Protein AF-0000000082581021 (afdb_homodimer)

Foldseek 3Di:
DPPPDFDKAKDFQDPLADDWADPDPPDQWTFAFAQDKDKAFAQGKDKTFRRMWIAGPPQKKKFKWFDPVCCVPFVKTQPPGRDIDDNPDGDTDITMIHGNGNGIDIGDGGDGGIIMGMDGHDDDDDDDDPDDDDDPCHPQDDPNPDPD/DPPPPFDKDKDFQDPLADDWDDPDPPDQWTFAFFQDKDKAFAFGKDKTFRRMWIAGPPQKKKFKWFDPVCCVPFVKTQPPGRDIDDNPDGDTDITMIHGNGNGIDMGDGGDRGIIMGMGGHDDDDDDDDPDDDDDPCHPQDDQNVDPD

Radius of gyration: 20.24 Å; Cα contacts (8 Å, |Δi|>4): 740; chains: 2; bounding box: 56×52×50 Å

InterPro domains:
  IPR008181 Deoxyuridine triphosphate nucleotidohydrolase [MF_00116] (6-147)
  IPR008181 Deoxyuridine triphosphate nucleotidohydrolase [PTHR11241] (6-147)
  IPR008181 Deoxyuridine triphosphate nucleotidohydrolase [TIGR00576] (8-146)
  IPR029054 dUTPase-like [PF00692] (17-146)
  IPR033704 dUTPase, trimeric [cd07557] (28-118)
  IPR036157 dUTPase-like superfamily [G3DSA:2.70.40.10] (1-147)
  IPR036157 dUTPase-like superfamily [SSF51283] (3-147)

Organism: NCBI:txid2716538

Secondary structure (DSSP, 8-state):
--------EEEESSTTPPPPB-SSTT-SSEEEE-SS-EEE-TT-EEEEEEEEEEEPPTTEEEEEE--HHHHHHH-EEETTSSEEE-TT--SEEEEEEEE-SSS-EEEPTT-EEEEEEEEE----EEEE-S-PPP-SSTT--TTTT---/------EEEEEESSTTPPPPB-SSTT-SSEEEE-SS-EEE-TT-EEEEEEEEEEEPPTTEEEEEE--HHHHHHH-EEETTSSEEE-TT--SEEEEEEEE-SSS-EEEPTT-EEEEEEEEE---------S-PPP-TTTT--SSTT---

Solvent-accessible surface area (backbone atoms only — not comparable to full-atom values): 16438 Å² total; per-residue (Å²): 127,81,76,77,76,86,60,76,48,73,46,68,80,33,90,81,34,64,74,68,39,62,89,49,90,83,53,77,41,23,38,34,32,26,58,46,71,47,76,32,46,51,62,30,71,45,79,43,49,22,35,34,28,46,42,53,43,86,61,22,26,36,34,37,35,56,38,52,37,45,31,73,76,50,34,30,40,41,59,26,29,49,29,78,40,36,27,66,48,68,58,70,49,62,44,47,34,31,22,73,26,90,54,67,43,74,44,43,63,66,25,60,70,29,26,38,31,78,39,79,50,54,76,64,44,81,41,83,43,93,72,74,82,88,48,93,54,31,61,66,49,91,74,59,86,58,91,117,130,80,77,76,74,45,51,33,38,34,29,68,81,32,90,82,32,63,76,67,42,63,89,49,81,51,49,55,40,22,40,33,33,26,57,45,71,47,75,31,46,51,76,31,68,45,78,43,50,21,34,34,27,47,41,53,46,87,63,28,33,38,34,40,27,26,36,61,67,45,26,74,76,50,36,31,27,41,68,61,39,58,31,78,41,57,41,50,43,52,27,69,50,64,45,47,35,31,23,54,28,91,54,68,42,75,42,43,63,65,32,77,70,31,27,39,30,48,38,80,54,85,87,80,83,91,74,92,73,95,70,79,84,88,57,96,63,63,87,65,56,80,38,67,74,57,68,115

Sequence (296 aa):
MKESTIQLKITKINETAKLPQYAHDGDAGMDLFSIEEVIIPPSETALIHTGIKIELPRNTEAQVRPRSGLALKHSITVLNTPGTIDEGYRGEIGIILINHGKLPFKVEKNMKIAQMVVKPVLKVNIIKVQQLSETERSEGGFGSTGVKMKESTIQLKITKINETAKLPQYAHDGDAGMDLFSIEEVIIPPSETALIHTGIKIELPRNTEAQVRPRSGLALKHSITVLNTPGTIDEGYRGEIGIILINHGKLPFKVEKNMKIAQMVVKPVLKVNIIKVQQLSETERSEGGFGSTGVK

Nearest PDB structures (foldseek):
  8hrv-assembly1_A  TM=9.836E-01  e=6.648E-17  Helicobacter pylori 26695
  8k6w-assembly1_B  TM=9.820E-01  e=5.306E-16  Helicobacter pylori 26695
  8xhm-assembly1_A  TM=9.683E-01  e=1.583E-15  Nocardia seriolae
  4gcy-assembly1_A  TM=9.493E-01  e=8.618E-15  Mycobacterium tuberculosis
  3h6d-assembly1_A  TM=9.586E-01  e=1.754E-14  Mycobacterium tuberculosis

pLDDT: mean 91.05, std 13.92, range [31.64, 98.75]

Structure (mmCIF, N/CA/C/O backbone):
data_AF-0000000082581021-model_v1
#
loop_
_entity.id
_entity.type
_entity.pdbx_description
1 polymer "Deoxyuridine 5'-triphosphate nucleotidohydrolase"
#
loop_
_atom_site.group_PDB
_atom_site.id
_atom_site.type_symbol
_atom_site.label_atom_id
_atom_site.label_alt_id
_atom_site.label_comp_id
_atom_site.label_asym_id
_atom_site.label_entity_id
_atom_site.label_seq_id
_atom_site.pdbx_PDB_ins_code
_atom_site.Cartn_x
_atom_site.Cartn_y
_atom_site.Cartn_z
_atom_site.occupancy
_atom_site.B_iso_or_equiv
_atom_site.auth_seq_id
_atom_site.auth_comp_id
_atom_site.auth_asym_id
_atom_site.auth_atom_id
_atom_site.pdbx_PDB_model_num
ATOM 1 N N . MET A 1 1 ? -34.088 0.589 3.734 1 37.3 1 MET A N 1
ATOM 2 C CA . MET A 1 1 ? -33.087 1.381 3.023 1 37.3 1 MET A CA 1
ATOM 3 C C . MET A 1 1 ? -32.363 0.534 1.982 1 37.3 1 MET A C 1
ATOM 5 O O . MET A 1 1 ? -31.869 -0.551 2.292 1 37.3 1 MET A O 1
ATOM 9 N N . LYS A 1 2 ? -32.734 0.429 0.762 1 39.59 2 LYS A N 1
ATOM 10 C CA . LYS A 1 2 ? -32.259 -0.422 -0.325 1 39.59 2 LYS A CA 1
ATOM 11 C C . LYS A 1 2 ? -30.734 -0.477 -0.354 1 39.59 2 LYS A C 1
ATOM 13 O O . LYS A 1 2 ? -30.073 0.559 -0.458 1 39.59 2 LYS A O 1
ATOM 18 N N . GLU A 1 3 ? -29.986 -1.251 0.333 1 48.15 3 GLU A N 1
ATOM 19 C CA . GLU A 1 3 ? -28.532 -1.314 0.448 1 48.15 3 GLU A CA 1
ATOM 20 C C . GLU A 1 3 ? -27.864 -1.178 -0.918 1 48.15 3 GLU A C 1
ATOM 22 O O . GLU A 1 3 ? -28.114 -1.981 -1.82 1 48.15 3 GLU A O 1
ATOM 27 N N . SER A 1 4 ? -27.935 -0.078 -1.591 1 55.05 4 SER A N 1
ATOM 28 C CA . SER A 1 4 ? -27.324 0.252 -2.875 1 55.05 4 SER A CA 1
ATOM 29 C C . SER A 1 4 ? -26.014 -0.503 -3.075 1 55.05 4 SER A C 1
ATOM 31 O O . SER A 1 4 ? -25.105 -0.408 -2.248 1 55.05 4 SER A O 1
ATOM 33 N N . THR A 1 5 ? -26.117 -1.748 -3.716 1 71.36 5 THR A N 1
ATOM 34 C CA . THR A 1 5 ? -25.026 -2.701 -3.888 1 71.36 5 THR A CA 1
ATOM 35 C C . THR A 1 5 ? -23.861 -2.061 -4.637 1 71.36 5 THR A C 1
ATOM 37 O O . THR A 1 5 ? -24.034 -1.551 -5.746 1 71.36 5 THR A O 1
ATOM 40 N N . ILE A 1 6 ? -22.763 -1.687 -4.009 1 85.98 6 ILE A N 1
ATOM 41 C CA . ILE A 1 6 ? -21.512 -1.226 -4.602 1 85.98 6 ILE A CA 1
ATOM 42 C C . ILE A 1 6 ? -21.015 -2.25 -5.62 1 85.98 6 ILE A C 1
ATOM 44 O O . ILE A 1 6 ? -20.904 -3.439 -5.311 1 85.98 6 ILE A O 1
ATOM 48 N N . GLN A 1 7 ? -20.918 -1.846 -6.906 1 93.28 7 GLN A N 1
ATOM 49 C CA . GLN A 1 7 ? -20.559 -2.764 -7.982 1 93.28 7 GLN A CA 1
ATOM 50 C C . GLN A 1 7 ? -19.09 -2.612 -8.367 1 93.28 7 GLN A C 1
ATOM 52 O O . GLN A 1 7 ? -18.589 -1.493 -8.499 1 93.28 7 GLN A O 1
ATOM 57 N N . LEU A 1 8 ? -18.479 -3.7 -8.48 1 95.96 8 LEU A N 1
ATOM 58 C CA . LEU A 1 8 ? -17.162 -3.787 -9.101 1 95.96 8 LEU A CA 1
ATOM 59 C C . LEU A 1 8 ? -17.264 -4.348 -10.515 1 95.96 8 LEU A C 1
ATOM 61 O O . LEU A 1 8 ? -17.663 -5.499 -10.704 1 95.96 8 LEU A O 1
ATOM 65 N N . LYS A 1 9 ? -16.98 -3.482 -11.515 1 97.89 9 LYS A N 1
ATOM 66 C CA . LYS A 1 9 ? -17.004 -3.955 -12.896 1 97.89 9 LYS A CA 1
ATOM 67 C C . LYS A 1 9 ? -15.663 -4.569 -13.29 1 97.89 9 LYS A C 1
ATOM 69 O O . LYS A 1 9 ? -14.606 -4.046 -12.932 1 97.89 9 LYS A O 1
ATOM 74 N N . ILE A 1 10 ? -15.742 -5.657 -14.025 1 98.11 10 ILE A N 1
ATOM 75 C CA . ILE A 1 10 ? -14.531 -6.377 -14.405 1 98.11 10 ILE A CA 1
ATOM 76 C C . ILE A 1 10 ? -14.615 -6.789 -15.873 1 98.11 10 ILE A C 1
ATOM 78 O O . ILE A 1 10 ? -15.668 -7.228 -16.342 1 98.11 10 ILE A O 1
ATOM 82 N N . THR A 1 11 ? -13.498 -6.617 -16.591 1 97.92 11 THR A N 1
ATOM 83 C CA . THR A 1 11 ? -13.35 -7.15 -17.941 1 97.92 11 THR A CA 1
ATOM 84 C C . THR A 1 11 ? -12.154 -8.093 -18.022 1 97.92 11 THR A C 1
ATOM 86 O O . THR A 1 11 ? -11.1 -7.819 -17.444 1 97.92 11 THR A O 1
ATOM 89 N N . LYS A 1 12 ? -12.367 -9.167 -18.725 1 97.79 12 LYS A N 1
ATOM 90 C CA . LYS A 1 12 ? -11.266 -10.08 -19.019 1 97.79 12 LYS A CA 1
ATOM 91 C C . LYS A 1 12 ? -10.509 -9.643 -20.269 1 97.79 12 LYS A C 1
ATOM 93 O O . LYS A 1 12 ? -11.114 -9.403 -21.316 1 97.79 12 LYS A O 1
ATOM 98 N N . ILE A 1 13 ? -9.24 -9.522 -20.181 1 96.51 13 ILE A N 1
ATOM 99 C CA . ILE A 1 13 ? -8.461 -9.249 -21.384 1 96.51 13 ILE A CA 1
ATOM 100 C C . ILE A 1 13 ? -7.883 -10.552 -21.932 1 96.51 13 ILE A C 1
ATOM 102 O O . ILE A 1 13 ? -7.358 -10.585 -23.047 1 96.51 13 ILE A O 1
ATOM 106 N N . ASN A 1 14 ? -7.879 -11.543 -21.096 1 95.68 14 ASN A N 1
ATOM 107 C CA . ASN A 1 14 ? -7.584 -12.931 -21.434 1 95.68 14 ASN A CA 1
ATOM 108 C C . ASN A 1 14 ? -8.752 -13.851 -21.094 1 95.68 14 ASN A C 1
ATOM 110 O O . ASN A 1 14 ? -9.225 -13.867 -19.956 1 95.68 14 ASN A O 1
ATOM 114 N N . GLU A 1 15 ? -9.232 -14.598 -21.994 1 94.82 15 GLU A N 1
ATOM 115 C CA . GLU A 1 15 ? -10.43 -15.415 -21.828 1 94.82 15 GLU A CA 1
ATOM 116 C C . GLU A 1 15 ? -10.235 -16.464 -20.737 1 94.82 15 GLU A C 1
ATOM 118 O O . GLU A 1 15 ? -11.202 -16.898 -20.106 1 94.82 15 GLU A O 1
ATOM 123 N N . THR A 1 16 ? -9.084 -16.827 -20.471 1 95.71 16 THR A N 1
ATOM 124 C CA . THR A 1 16 ? -8.812 -17.876 -19.495 1 95.71 16 THR A CA 1
ATOM 125 C C . THR A 1 16 ? -8.728 -17.295 -18.086 1 95.71 16 THR A C 1
ATOM 127 O O . THR A 1 16 ? -8.629 -18.038 -17.108 1 95.71 16 THR A O 1
ATOM 130 N N . ALA A 1 17 ? -8.793 -15.981 -17.996 1 97.77 17 ALA A N 1
ATOM 131 C CA . ALA A 1 17 ? -8.681 -15.335 -16.691 1 97.77 17 ALA A CA 1
ATOM 132 C C . ALA A 1 17 ? -9.846 -15.724 -15.785 1 97.77 17 ALA A C 1
ATOM 134 O O . ALA A 1 17 ? -10.977 -15.879 -16.251 1 97.77 17 ALA A O 1
ATOM 135 N N . LYS A 1 18 ? -9.608 -15.857 -14.544 1 97.31 18 LYS A N 1
ATOM 136 C CA . LYS A 1 18 ? -10.642 -16.094 -13.541 1 97.31 18 LYS A CA 1
ATOM 137 C C . LYS A 1 18 ? -11.05 -14.793 -12.855 1 97.31 18 LYS A C 1
ATOM 139 O O . LYS A 1 18 ? -10.203 -13.946 -12.564 1 97.31 18 LYS A O 1
ATOM 144 N N . LEU A 1 19 ? -12.286 -14.706 -12.589 1 97.52 19 LEU A N 1
ATOM 145 C CA . LEU A 1 19 ? -12.78 -13.554 -11.843 1 97.52 19 LEU A CA 1
ATOM 146 C C . LEU A 1 19 ? -12.409 -13.661 -10.368 1 97.52 19 LEU A C 1
ATOM 148 O O . LEU A 1 19 ? -12.357 -14.762 -9.815 1 97.52 19 LEU A O 1
ATOM 152 N N . PRO A 1 20 ? -12.109 -12.529 -9.752 1 97.21 20 PRO A N 1
ATOM 153 C CA . PRO A 1 20 ? -11.895 -12.571 -8.304 1 97.21 20 PRO A CA 1
ATOM 154 C C . PRO A 1 20 ? -13.071 -13.188 -7.551 1 97.21 20 PRO A C 1
ATOM 156 O O . PRO A 1 20 ? -14.223 -13.028 -7.961 1 97.21 20 PRO A O 1
ATOM 159 N N . GLN A 1 21 ? -12.724 -13.847 -6.419 1 94.64 21 GLN A N 1
ATOM 160 C CA . GLN A 1 21 ? -13.778 -14.556 -5.701 1 94.64 21 GLN A CA 1
ATOM 161 C C . GLN A 1 21 ? -13.544 -14.51 -4.193 1 94.64 21 GLN A C 1
ATOM 163 O O . GLN A 1 21 ? -12.409 -14.645 -3.732 1 94.64 21 GLN A O 1
ATOM 168 N N . TYR A 1 22 ? -14.654 -14.353 -3.507 1 92.71 22 TYR A N 1
ATOM 169 C CA . TYR A 1 22 ? -14.613 -14.591 -2.069 1 92.71 22 TYR A CA 1
ATOM 170 C C . TYR A 1 22 ? -14.65 -16.084 -1.763 1 92.71 22 TYR A C 1
ATOM 172 O O . TYR A 1 22 ? -15.466 -16.819 -2.323 1 92.71 22 TYR A O 1
ATOM 180 N N . ALA A 1 23 ? -13.79 -16.55 -0.921 1 85.82 23 ALA A N 1
ATOM 181 C CA . ALA A 1 23 ? -13.792 -17.966 -0.563 1 85.82 23 ALA A CA 1
ATOM 182 C C . ALA A 1 23 ? -14.917 -18.282 0.418 1 85.82 23 ALA A C 1
ATOM 184 O O . ALA A 1 23 ? -15.548 -19.338 0.33 1 85.82 23 ALA A O 1
ATOM 185 N N . HIS A 1 24 ? -15.158 -17.404 1.391 1 84.77 24 HIS A N 1
ATOM 186 C CA . HIS A 1 24 ? -16.2 -17.588 2.395 1 84.77 24 HIS A CA 1
ATOM 187 C C . HIS A 1 24 ? -16.97 -16.294 2.634 1 84.77 24 HIS A C 1
ATOM 189 O O . HIS A 1 24 ? -16.471 -15.206 2.338 1 84.77 24 HIS A O 1
ATOM 195 N N . ASP A 1 25 ? -18.12 -16.572 3.177 1 83.43 25 ASP A N 1
ATOM 196 C CA . ASP A 1 25 ? -18.899 -15.41 3.595 1 83.43 25 ASP A CA 1
ATOM 197 C C . ASP A 1 25 ? -18.167 -14.619 4.677 1 83.43 25 ASP A C 1
ATOM 199 O O . ASP A 1 25 ? -17.582 -15.202 5.591 1 83.43 25 ASP A O 1
ATOM 203 N N . GLY A 1 26 ? -18.115 -13.389 4.499 1 85.53 26 GLY A N 1
ATOM 204 C CA . GLY A 1 26 ? -17.5 -12.549 5.515 1 85.53 26 GLY A CA 1
ATOM 205 C C . GLY A 1 26 ? -16.052 -12.212 5.213 1 85.53 26 GLY A C 1
ATOM 206 O O . GLY A 1 26 ? -15.43 -11.425 5.93 1 85.53 26 GLY A O 1
ATOM 207 N N . ASP A 1 27 ? -15.532 -12.979 4.143 1 88.74 27 ASP A N 1
ATOM 208 C CA . ASP A 1 27 ? -14.154 -12.662 3.78 1 88.74 27 ASP A CA 1
ATOM 209 C C . ASP A 1 27 ? -14 -11.179 3.45 1 88.74 27 ASP A C 1
ATOM 211 O O . ASP A 1 27 ? -14.888 -10.578 2.842 1 88.74 27 ASP A O 1
ATOM 215 N N . ALA A 1 28 ? -12.863 -10.621 3.872 1 90.63 28 ALA A N 1
ATOM 216 C CA . ALA A 1 28 ? -12.565 -9.232 3.532 1 90.63 28 ALA A CA 1
ATOM 217 C C . ALA A 1 28 ? -12.105 -9.109 2.082 1 90.63 28 ALA A C 1
ATOM 219 O O . ALA A 1 28 ? -12.43 -8.133 1.402 1 90.63 28 ALA A O 1
ATOM 220 N N . GLY A 1 29 ? -11.375 -10.079 1.641 1 94.34 29 GLY A N 1
ATOM 221 C CA . GLY A 1 29 ? -10.746 -9.952 0.336 1 94.34 29 GLY A CA 1
ATOM 222 C C . GLY A 1 29 ? -11.183 -11.024 -0.644 1 94.34 29 GLY A C 1
ATOM 223 O O . GLY A 1 29 ? -11.669 -12.082 -0.239 1 94.34 29 GLY A O 1
ATOM 224 N N . MET A 1 30 ? -10.975 -10.764 -1.962 1 96.71 30 MET A N 1
ATOM 225 C CA . MET A 1 30 ? -11.198 -11.69 -3.069 1 96.71 30 MET A CA 1
ATOM 226 C C . MET A 1 30 ? -9.878 -12.255 -3.581 1 96.71 30 MET A C 1
ATOM 228 O O . MET A 1 30 ? -8.909 -11.514 -3.76 1 96.71 30 MET A O 1
ATOM 232 N N . ASP A 1 31 ? -9.929 -13.481 -3.875 1 97.17 31 ASP A N 1
ATOM 233 C CA . ASP A 1 31 ? -8.723 -14.102 -4.413 1 97.17 31 ASP A CA 1
ATOM 234 C C . ASP A 1 31 ? -8.457 -13.636 -5.843 1 97.17 31 ASP A C 1
ATOM 236 O O . ASP A 1 31 ? -9.386 -13.511 -6.644 1 97.17 31 ASP A O 1
ATOM 240 N N . LEU A 1 32 ? -7.239 -13.405 -6.124 1 98.14 32 LEU A N 1
ATOM 241 C CA . LEU A 1 32 ? -6.761 -13.103 -7.469 1 98.14 32 LEU A CA 1
ATOM 242 C C . LEU A 1 32 ? -5.958 -14.27 -8.035 1 98.14 32 LEU A C 1
ATOM 244 O O . LEU A 1 32 ? -5.216 -14.93 -7.305 1 98.14 32 LEU A O 1
ATOM 248 N N . PHE A 1 33 ? -6.024 -14.463 -9.32 1 98.2 33 PHE A N 1
ATOM 249 C CA . PHE A 1 33 ? -5.477 -15.66 -9.947 1 98.2 33 PHE A CA 1
ATOM 250 C C . PHE A 1 33 ? -4.49 -15.291 -11.049 1 98.2 33 PHE A C 1
ATOM 252 O O . PHE A 1 33 ? -4.688 -14.306 -11.763 1 98.2 33 PHE A O 1
ATOM 259 N N . SER A 1 34 ? -3.518 -16.127 -11.2 1 98.23 34 SER A N 1
ATOM 260 C CA . SER A 1 34 ? -2.577 -15.961 -12.304 1 98.23 34 SER A CA 1
ATOM 261 C C . SER A 1 34 ? -3.159 -16.49 -13.61 1 98.23 34 SER A C 1
ATOM 263 O O . SER A 1 34 ? -3.869 -17.498 -13.617 1 98.23 34 SER A O 1
ATOM 265 N N . ILE A 1 35 ? -2.744 -15.861 -14.762 1 97.82 35 ILE A N 1
ATOM 266 C CA . ILE A 1 35 ? -3.147 -16.407 -16.054 1 97.82 35 ILE A CA 1
ATOM 267 C C . ILE A 1 35 ? -1.957 -17.098 -16.715 1 97.82 35 ILE A C 1
ATOM 269 O O . ILE A 1 35 ? -2.071 -17.611 -17.831 1 97.82 35 ILE A O 1
ATOM 273 N N . GLU A 1 36 ? -0.826 -17.07 -16.022 1 97.17 36 GLU A N 1
ATOM 274 C CA . GLU A 1 36 ? 0.383 -17.582 -16.659 1 97.17 36 GLU A CA 1
ATOM 275 C C . GLU A 1 36 ? 1.241 -18.364 -15.668 1 97.17 36 GLU A C 1
ATOM 277 O O . GLU A 1 36 ? 1.021 -18.292 -14.458 1 97.17 36 GLU A O 1
ATOM 282 N N . GLU A 1 37 ? 2.126 -19.109 -16.263 1 97.87 37 GLU A N 1
ATOM 283 C CA . GLU A 1 37 ? 3.153 -19.801 -15.489 1 97.87 37 GLU A CA 1
ATOM 284 C C . GLU A 1 37 ? 4.448 -18.995 -15.446 1 97.87 37 GLU A C 1
ATOM 286 O O . GLU A 1 37 ? 4.924 -18.521 -16.48 1 97.87 37 GLU A O 1
ATOM 291 N N . VAL A 1 38 ? 4.924 -18.814 -14.282 1 98.04 38 VAL A N 1
ATOM 292 C CA . VAL A 1 38 ? 6.166 -18.071 -14.096 1 98.04 38 VAL A CA 1
ATOM 293 C C . VAL A 1 38 ? 6.985 -18.707 -12.975 1 98.04 38 VAL A C 1
ATOM 295 O O . VAL A 1 38 ? 6.44 -19.08 -11.934 1 98.04 38 VAL A O 1
ATOM 298 N N . ILE A 1 39 ? 8.247 -18.884 -13.181 1 98.68 39 ILE A N 1
ATOM 299 C CA . ILE A 1 39 ? 9.149 -19.318 -12.119 1 98.68 39 ILE A CA 1
ATOM 300 C C . ILE A 1 39 ? 9.85 -18.106 -11.511 1 98.68 39 ILE A C 1
ATOM 302 O O . ILE A 1 39 ? 10.462 -17.31 -12.228 1 98.68 39 ILE A O 1
ATOM 306 N N . ILE A 1 40 ? 9.737 -18.016 -10.204 1 98.42 40 ILE A N 1
ATOM 307 C CA . ILE A 1 40 ? 10.401 -16.931 -9.489 1 98.42 40 ILE A CA 1
ATOM 308 C C . ILE A 1 40 ? 11.577 -17.484 -8.687 1 98.42 40 ILE A C 1
ATOM 310 O O . ILE A 1 40 ? 11.382 -18.137 -7.66 1 98.42 40 ILE A O 1
ATOM 314 N N . PRO A 1 41 ? 12.79 -17.226 -9.118 1 98.24 41 PRO A N 1
ATOM 315 C CA . PRO A 1 41 ? 13.947 -17.685 -8.345 1 98.24 41 PRO A CA 1
ATOM 316 C C . PRO A 1 41 ? 14.036 -17.025 -6.971 1 98.24 41 PRO A C 1
ATOM 318 O O . PRO A 1 41 ? 13.409 -15.989 -6.737 1 98.24 41 PRO A O 1
ATOM 321 N N . PRO A 1 42 ? 14.831 -17.631 -6.078 1 97.7 42 PRO A N 1
ATOM 322 C CA . PRO A 1 42 ? 15.036 -17.022 -4.762 1 97.7 42 PRO A CA 1
ATOM 323 C C . PRO A 1 42 ? 15.533 -15.581 -4.85 1 97.7 42 PRO A C 1
ATOM 325 O O . PRO A 1 42 ? 16.402 -15.272 -5.669 1 97.7 42 PRO A O 1
ATOM 328 N N . SER A 1 43 ? 14.918 -14.705 -4.089 1 96.08 43 SER A N 1
ATOM 329 C CA . SER A 1 43 ? 15.315 -13.311 -3.921 1 96.08 43 SER A CA 1
ATOM 330 C C . SER A 1 43 ? 14.985 -12.488 -5.162 1 96.08 43 SER A C 1
ATOM 332 O O . SER A 1 43 ? 15.505 -11.385 -5.338 1 96.08 43 SER A O 1
ATOM 334 N N . GLU A 1 44 ? 14.116 -13.083 -6.016 1 96.87 44 GLU A N 1
ATOM 335 C CA . GLU A 1 44 ? 13.751 -12.357 -7.228 1 96.87 44 GLU A CA 1
ATOM 336 C C . GLU A 1 44 ? 12.276 -11.967 -7.215 1 96.87 44 GLU A C 1
ATOM 338 O O . GLU A 1 44 ? 11.49 -12.518 -6.441 1 96.87 44 GLU A O 1
ATOM 343 N N . THR A 1 45 ? 12.011 -10.98 -8.028 1 97.53 45 THR A N 1
ATOM 344 C CA . THR A 1 45 ? 10.653 -10.472 -8.187 1 97.53 45 THR A CA 1
ATOM 345 C C . THR A 1 45 ? 10.117 -10.788 -9.58 1 97.53 45 THR A C 1
ATOM 347 O O . THR A 1 45 ? 10.891 -10.974 -10.521 1 97.53 45 THR A O 1
ATOM 350 N N . ALA A 1 46 ? 8.856 -10.906 -9.668 1 97.87 46 ALA A N 1
ATOM 351 C CA . ALA A 1 46 ? 8.194 -11.081 -10.958 1 97.87 46 ALA A CA 1
ATOM 352 C C . ALA A 1 46 ? 6.824 -10.409 -10.967 1 97.87 46 ALA A C 1
ATOM 354 O O . ALA A 1 46 ? 6.114 -10.419 -9.958 1 97.87 46 ALA A O 1
ATOM 355 N N . LEU A 1 47 ? 6.508 -9.824 -12.075 1 98.38 47 LEU A N 1
ATOM 356 C CA . LEU A 1 47 ? 5.155 -9.334 -12.311 1 98.38 47 LEU A CA 1
ATOM 357 C C . LEU A 1 47 ? 4.261 -10.446 -12.852 1 98.38 47 LEU A C 1
ATOM 359 O O . LEU A 1 47 ? 4.511 -10.975 -13.938 1 98.38 47 LEU A O 1
ATOM 363 N N . ILE A 1 48 ? 3.252 -10.805 -12.133 1 98.52 48 ILE A N 1
ATOM 364 C CA . ILE A 1 48 ? 2.326 -11.852 -12.551 1 98.52 48 ILE A CA 1
ATOM 365 C C . ILE A 1 48 ? 1.041 -11.222 -13.085 1 98.52 48 ILE A C 1
ATOM 367 O O . ILE A 1 48 ? 0.379 -10.457 -12.38 1 98.52 48 ILE A O 1
ATOM 371 N N . HIS A 1 49 ? 0.685 -11.585 -14.249 1 98.47 49 HIS A N 1
ATOM 372 C CA . HIS A 1 49 ? -0.506 -11.032 -14.884 1 98.47 49 HIS A CA 1
ATOM 373 C C . HIS A 1 49 ? -1.758 -11.797 -14.466 1 98.47 49 HIS A C 1
ATOM 375 O O . HIS A 1 49 ? -1.728 -13.023 -14.339 1 98.47 49 HIS A O 1
ATOM 381 N N . THR A 1 50 ? -2.852 -11.097 -14.296 1 98.5 50 THR A N 1
ATOM 382 C CA . THR A 1 50 ? -4.106 -11.724 -13.894 1 98.5 50 THR A CA 1
ATOM 383 C C . THR A 1 50 ? -5.057 -11.843 -15.081 1 98.5 50 THR A C 1
ATOM 385 O O . THR A 1 50 ? -6.028 -12.601 -15.032 1 98.5 50 THR A O 1
ATOM 388 N N . GLY A 1 51 ? -4.855 -10.967 -16.089 1 98.54 51 GLY A N 1
ATOM 389 C CA . GLY A 1 51 ? -5.684 -11.008 -17.282 1 98.54 51 GLY A CA 1
ATOM 390 C C . GLY A 1 51 ? -7.002 -10.274 -17.119 1 98.54 51 GLY A C 1
ATOM 391 O O . GLY A 1 51 ? -7.92 -10.45 -17.922 1 98.54 51 GLY A O 1
ATOM 392 N N . ILE A 1 52 ? -7.12 -9.399 -16.034 1 98.5 52 ILE A N 1
ATOM 393 C CA . ILE A 1 52 ? -8.383 -8.699 -15.826 1 98.5 52 ILE A CA 1
ATOM 394 C C . ILE A 1 52 ? -8.123 -7.204 -15.656 1 98.5 52 ILE A C 1
ATOM 396 O O . ILE A 1 52 ? -7.021 -6.798 -15.28 1 98.5 52 ILE A O 1
ATOM 400 N N . LYS A 1 53 ? -9.085 -6.431 -15.953 1 98.52 53 LYS A N 1
ATOM 401 C CA . LYS A 1 53 ? -9.212 -5.005 -15.664 1 98.52 53 LYS A CA 1
ATOM 402 C C . LYS A 1 53 ? -10.458 -4.722 -14.83 1 98.52 53 LYS A C 1
ATOM 404 O O . LYS A 1 53 ? -11.46 -5.43 -14.94 1 98.52 53 LYS A O 1
ATOM 409 N N . ILE A 1 54 ? -10.371 -3.64 -14.087 1 97.97 54 ILE A N 1
ATOM 410 C CA . ILE A 1 54 ? -11.524 -3.388 -13.23 1 97.97 54 ILE A CA 1
ATOM 411 C C . ILE A 1 54 ? -11.892 -1.907 -13.283 1 97.97 54 ILE A C 1
ATOM 413 O O . ILE A 1 54 ? -11.08 -1.073 -13.691 1 97.97 54 ILE A O 1
ATOM 417 N N . GLU A 1 55 ? -13.077 -1.626 -12.895 1 97.84 55 GLU A N 1
ATOM 418 C CA . GLU A 1 55 ? -13.604 -0.295 -12.609 1 97.84 55 GLU A CA 1
ATOM 419 C C . GLU A 1 55 ? -14.155 -0.213 -11.189 1 97.84 55 GLU A C 1
ATOM 421 O O . GLU A 1 55 ? -15.187 -0.814 -10.882 1 97.84 55 GLU A O 1
ATOM 426 N N . LEU A 1 56 ? -13.441 0.503 -10.421 1 96.75 56 LEU A N 1
ATOM 427 C CA . LEU A 1 56 ? -13.815 0.632 -9.017 1 96.75 56 LEU A CA 1
ATOM 428 C C . LEU A 1 56 ? -14.953 1.634 -8.848 1 96.75 56 LEU A C 1
ATOM 430 O O . LEU A 1 56 ? -15.067 2.587 -9.622 1 96.75 56 LEU A O 1
ATOM 434 N N . PRO A 1 57 ? -15.794 1.404 -7.84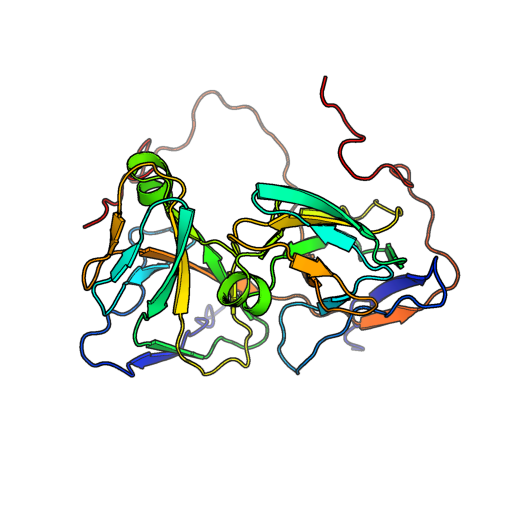4 1 95.1 57 PRO A N 1
ATOM 435 C CA . PRO A 1 57 ? -16.773 2.445 -7.52 1 95.1 57 PRO A CA 1
ATOM 436 C C . PRO A 1 57 ? -16.118 3.772 -7.143 1 95.1 57 PRO A C 1
ATOM 438 O O . PRO A 1 57 ? -14.966 3.794 -6.702 1 95.1 57 PRO A O 1
ATOM 441 N N . ARG A 1 58 ? -16.85 4.793 -7.313 1 91.99 58 ARG A N 1
ATOM 442 C CA . ARG A 1 58 ? -16.344 6.115 -6.961 1 91.99 58 ARG A CA 1
ATOM 443 C C . ARG A 1 58 ? -15.897 6.16 -5.504 1 91.99 58 ARG A C 1
ATOM 445 O O . ARG A 1 58 ? -16.556 5.596 -4.629 1 91.99 58 ARG A O 1
ATOM 452 N N . ASN A 1 59 ? -14.792 6.768 -5.243 1 92.04 59 ASN A N 1
ATOM 453 C CA . ASN A 1 59 ? -14.256 7.027 -3.911 1 92.04 59 ASN A CA 1
ATOM 454 C C . ASN A 1 59 ? -13.787 5.742 -3.235 1 92.04 59 ASN A C 1
ATOM 456 O O . ASN A 1 59 ? -13.973 5.566 -2.03 1 92.04 59 ASN A O 1
ATOM 460 N N . THR A 1 60 ? -13.332 4.834 -4.055 1 95.59 60 THR A N 1
ATOM 461 C CA . THR A 1 60 ? -12.768 3.613 -3.491 1 95.59 60 THR A CA 1
ATOM 462 C C . THR A 1 60 ? -11.388 3.332 -4.08 1 95.59 60 THR A C 1
ATOM 464 O O . THR A 1 60 ? -10.988 3.959 -5.063 1 95.59 60 THR A O 1
ATOM 467 N N . GLU A 1 61 ? -10.703 2.499 -3.359 1 97.11 61 GLU A N 1
ATOM 468 C CA . GLU A 1 61 ? -9.478 1.873 -3.847 1 97.11 61 GLU A CA 1
ATOM 469 C C . GLU A 1 61 ? -9.525 0.358 -3.672 1 97.11 61 GLU A C 1
ATOM 471 O O . GLU A 1 61 ? -10.349 -0.16 -2.916 1 97.11 61 GLU A O 1
ATOM 476 N N . ALA A 1 62 ? -8.698 -0.257 -4.456 1 97.78 62 ALA A N 1
ATOM 477 C CA . ALA A 1 62 ? -8.437 -1.669 -4.191 1 97.78 62 ALA A CA 1
ATOM 478 C C . ALA A 1 62 ? -7.039 -1.87 -3.613 1 97.78 62 ALA A C 1
ATOM 480 O O . ALA A 1 62 ? -6.078 -1.243 -4.065 1 97.78 62 ALA A O 1
ATOM 481 N N . GLN A 1 63 ? -6.939 -2.678 -2.598 1 98.25 63 GLN A N 1
ATOM 482 C CA . GLN A 1 63 ? -5.673 -3.089 -2 1 98.25 63 GLN A CA 1
ATOM 483 C C . GLN A 1 63 ? -5.339 -4.534 -2.358 1 98.25 63 GLN A C 1
ATOM 485 O O . GLN A 1 63 ? -6.144 -5.438 -2.127 1 98.25 63 GLN A O 1
ATOM 490 N N . VAL A 1 64 ? -4.203 -4.713 -2.964 1 98.4 64 VAL A N 1
ATOM 491 C CA . VAL A 1 64 ? -3.703 -6.057 -3.236 1 98.4 64 VAL A CA 1
ATOM 492 C C . VAL A 1 64 ? -2.828 -6.527 -2.076 1 98.4 64 VAL A C 1
ATOM 494 O O . VAL A 1 64 ? -1.832 -5.882 -1.739 1 98.4 64 VAL A O 1
ATOM 497 N N . ARG A 1 65 ? -3.181 -7.668 -1.505 1 98.1 65 ARG A N 1
ATOM 498 C CA . ARG A 1 65 ? -2.541 -8.129 -0.278 1 98.1 65 ARG A CA 1
ATOM 499 C C . ARG A 1 65 ? -2.025 -9.555 -0.432 1 98.1 65 ARG A C 1
ATOM 501 O O . ARG A 1 65 ? -2.554 -10.329 -1.233 1 98.1 65 ARG A O 1
ATOM 508 N N . PRO A 1 66 ? -0.978 -9.889 0.301 1 97.38 66 PRO A N 1
ATOM 509 C CA . PRO A 1 66 ? -0.428 -11.245 0.238 1 97.38 66 PRO A CA 1
ATOM 510 C C . PRO A 1 66 ? -1.386 -12.296 0.796 1 97.38 66 PRO A C 1
ATOM 512 O O . PRO A 1 66 ? -2.258 -11.974 1.607 1 97.38 66 PRO A O 1
ATOM 515 N N . ARG A 1 67 ? -1.166 -13.444 0.329 1 94.74 67 ARG A N 1
ATOM 516 C CA . ARG A 1 67 ? -1.862 -14.592 0.901 1 94.74 67 ARG A CA 1
ATOM 517 C C . ARG A 1 67 ? -1.018 -15.264 1.979 1 94.74 67 ARG A C 1
ATOM 519 O O . ARG A 1 67 ? 0.163 -15.547 1.763 1 94.74 67 ARG A O 1
ATOM 526 N N . SER A 1 68 ? -1.639 -15.572 3.029 1 92.35 68 SER A N 1
ATOM 527 C CA . SER A 1 68 ? -0.913 -16.178 4.141 1 92.35 68 SER A CA 1
ATOM 528 C C . SER A 1 68 ? -0.348 -17.541 3.755 1 92.35 68 SER A C 1
ATOM 530 O O . SER A 1 68 ? 0.767 -17.89 4.148 1 92.35 68 SER A O 1
ATOM 532 N N . GLY A 1 69 ? -1.092 -18.33 3.006 1 90.71 69 GLY A N 1
ATOM 53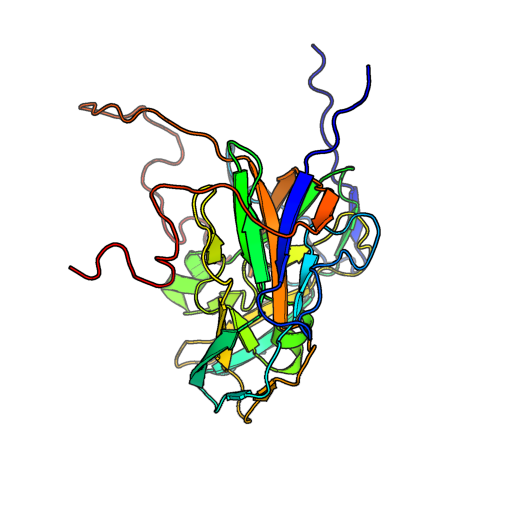3 C CA . GLY A 1 69 ? -0.638 -19.653 2.608 1 90.71 69 GLY A CA 1
ATOM 534 C C . GLY A 1 69 ? 0.65 -19.626 1.807 1 90.71 69 GLY A C 1
ATOM 535 O O . GLY A 1 69 ? 1.546 -20.441 2.036 1 90.71 69 GLY A O 1
ATOM 536 N N . LEU A 1 70 ? 0.768 -18.752 0.902 1 93.89 70 LEU A N 1
ATOM 537 C CA . LEU A 1 70 ? 1.977 -18.625 0.096 1 93.89 70 LEU A CA 1
ATOM 538 C C . LEU A 1 70 ? 3.148 -18.142 0.946 1 93.89 70 LEU A C 1
ATOM 540 O O . LEU A 1 70 ? 4.277 -18.608 0.777 1 93.89 70 LEU A O 1
ATOM 544 N N . ALA A 1 71 ? 2.791 -17.197 1.812 1 94.67 71 ALA A N 1
ATOM 545 C CA . ALA A 1 71 ? 3.828 -16.649 2.682 1 94.67 71 ALA A CA 1
ATOM 546 C C . ALA A 1 71 ? 4.387 -17.722 3.612 1 94.67 71 ALA A C 1
ATOM 548 O O . ALA A 1 71 ? 5.605 -17.883 3.724 1 94.67 71 ALA A O 1
ATOM 549 N N . LEU A 1 72 ? 3.539 -18.459 4.249 1 93.44 72 LEU A N 1
ATOM 550 C CA . LEU A 1 72 ? 3.943 -19.446 5.244 1 93.44 72 LEU A CA 1
ATOM 551 C C . LEU A 1 72 ? 4.67 -20.615 4.586 1 93.44 72 LEU A C 1
ATOM 553 O O . LEU A 1 72 ? 5.747 -21.013 5.034 1 93.44 72 LEU A O 1
ATOM 557 N N . LYS A 1 73 ? 4.155 -21.082 3.479 1 93.28 73 LYS A N 1
ATOM 558 C CA . LYS A 1 73 ? 4.644 -22.333 2.907 1 93.28 73 LYS A CA 1
ATOM 559 C C . LYS A 1 73 ? 5.827 -22.086 1.976 1 93.28 73 LYS A C 1
ATOM 561 O O . LYS A 1 73 ? 6.693 -22.949 1.821 1 93.28 73 LYS A O 1
ATOM 566 N N . HIS A 1 74 ? 5.86 -20.885 1.369 1 95.35 74 HIS A N 1
ATOM 567 C CA . HIS A 1 74 ? 6.821 -20.723 0.284 1 95.35 74 HIS A CA 1
ATOM 568 C C . HIS A 1 74 ? 7.609 -19.427 0.434 1 95.35 74 HIS A C 1
ATOM 570 O O . HIS A 1 74 ? 8.479 -19.125 -0.386 1 95.35 74 HIS A O 1
ATOM 576 N N . SER A 1 75 ? 7.318 -18.577 1.415 1 97.37 75 SER A N 1
ATOM 577 C CA . SER A 1 75 ? 7.97 -17.29 1.636 1 97.37 75 SER A CA 1
ATOM 578 C C . SER A 1 75 ? 7.739 -16.345 0.461 1 97.37 75 SER A C 1
ATOM 580 O O . SER A 1 75 ? 8.643 -15.608 0.064 1 97.37 75 SER A O 1
ATOM 582 N N . ILE A 1 76 ? 6.56 -16.52 -0.133 1 97.72 76 ILE A N 1
ATOM 583 C CA . ILE A 1 76 ? 6.143 -15.656 -1.232 1 97.72 76 ILE A CA 1
ATOM 584 C C . ILE A 1 76 ? 5.23 -14.553 -0.703 1 97.72 76 ILE A C 1
ATOM 586 O O . ILE A 1 76 ? 4.299 -14.822 0.06 1 97.72 76 ILE A O 1
ATOM 590 N N . THR A 1 77 ? 5.499 -13.349 -1.097 1 97.81 77 THR A N 1
ATOM 591 C CA . THR A 1 77 ? 4.633 -12.244 -0.701 1 97.81 77 THR A CA 1
ATOM 592 C C . THR A 1 77 ? 4.499 -11.229 -1.832 1 97.81 77 THR A C 1
ATOM 594 O O . THR A 1 77 ? 5.144 -11.365 -2.874 1 97.81 77 THR A O 1
ATOM 597 N N . VAL A 1 78 ? 3.553 -10.374 -1.715 1 98.45 78 VAL A N 1
ATOM 598 C CA . VAL A 1 78 ? 3.4 -9.225 -2.601 1 98.45 78 VAL A CA 1
ATOM 599 C C . VAL A 1 78 ? 4.376 -8.123 -2.193 1 98.45 78 VAL A C 1
ATOM 601 O O . VAL A 1 78 ? 4.283 -7.581 -1.089 1 98.45 78 VAL A O 1
ATOM 604 N N . LEU A 1 79 ? 5.239 -7.774 -3.084 1 98.2 79 LEU A N 1
ATOM 605 C CA . LEU A 1 79 ? 6.363 -6.92 -2.716 1 98.2 79 LEU A CA 1
ATOM 606 C C . LEU A 1 79 ? 5.878 -5.547 -2.266 1 98.2 79 LEU A C 1
ATOM 608 O O . LEU A 1 79 ? 6.385 -4.995 -1.287 1 98.2 79 LEU A O 1
ATOM 612 N N . ASN A 1 80 ? 4.927 -5.019 -2.975 1 97.73 80 ASN A N 1
ATOM 613 C CA . ASN A 1 80 ? 4.457 -3.669 -2.686 1 97.73 80 ASN A CA 1
ATOM 614 C C . ASN A 1 80 ? 3.155 -3.687 -1.89 1 97.73 80 ASN A C 1
ATOM 616 O O . ASN A 1 80 ? 2.261 -2.874 -2.135 1 97.73 80 ASN A O 1
ATOM 620 N N . THR A 1 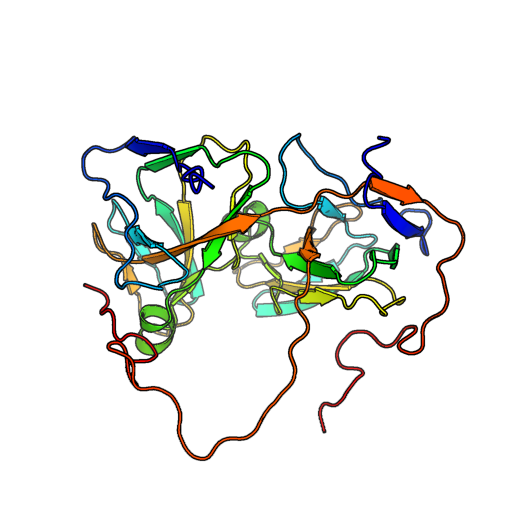81 ? 3.016 -4.513 -0.971 1 97.05 81 THR A N 1
ATOM 621 C CA . THR A 1 81 ? 1.81 -4.658 -0.163 1 97.05 81 THR A CA 1
ATOM 622 C C . THR A 1 81 ? 1.695 -3.52 0.847 1 97.05 81 THR A C 1
ATOM 624 O O . THR A 1 81 ? 2.67 -3.179 1.519 1 97.05 81 THR A O 1
ATOM 627 N N . PRO A 1 82 ? 0.493 -3.015 1.09 1 97.31 82 PRO A N 1
ATOM 628 C CA . PRO A 1 82 ? -0.621 -3.206 0.157 1 97.31 82 PRO A CA 1
ATOM 629 C C . PRO A 1 82 ? -0.393 -2.513 -1.184 1 97.31 82 PRO A C 1
ATOM 631 O O . PRO A 1 82 ? 0.095 -1.38 -1.222 1 97.31 82 PRO A O 1
ATOM 634 N N . GLY A 1 83 ? -0.563 -3.295 -2.21 1 97.37 83 GLY A N 1
ATOM 635 C CA . GLY A 1 83 ? -0.626 -2.655 -3.515 1 97.37 83 GLY A CA 1
ATOM 636 C C . GLY A 1 83 ? -1.876 -1.819 -3.71 1 97.37 83 GLY A C 1
ATOM 637 O O . GLY A 1 83 ? -2.982 -2.263 -3.393 1 97.37 83 GLY A O 1
ATOM 638 N N . THR A 1 84 ? -1.698 -0.636 -4.2 1 96.93 84 THR A N 1
ATOM 639 C CA . THR A 1 84 ? -2.827 0.276 -4.349 1 96.93 84 THR A CA 1
ATOM 640 C C . THR A 1 84 ? -3.286 0.337 -5.803 1 96.93 84 THR A C 1
ATOM 642 O O . THR A 1 84 ? -2.481 0.585 -6.703 1 96.93 84 THR A O 1
ATOM 645 N N . ILE A 1 85 ? -4.488 0.071 -6.013 1 97.15 85 ILE A N 1
ATOM 646 C CA . ILE A 1 85 ? -5.149 0.302 -7.292 1 97.15 85 ILE A CA 1
ATOM 647 C C . ILE A 1 85 ? -6.11 1.483 -7.171 1 97.15 85 ILE A C 1
ATOM 649 O O . ILE A 1 85 ? -7.066 1.436 -6.394 1 97.15 85 ILE A O 1
ATOM 653 N N . ASP A 1 86 ? -5.891 2.449 -7.964 1 96.66 86 ASP A N 1
ATOM 654 C CA . ASP A 1 86 ? -6.665 3.685 -7.894 1 96.66 86 ASP A CA 1
ATOM 655 C C . ASP A 1 86 ? -8 3.539 -8.621 1 96.66 86 ASP A C 1
ATOM 657 O O . ASP A 1 86 ? -8.113 2.762 -9.571 1 96.66 86 ASP A O 1
ATOM 661 N N . GLU A 1 87 ? -8.87 4.331 -8.233 1 95.43 87 GLU A N 1
ATOM 662 C CA . GLU A 1 87 ? -10.211 4.367 -8.806 1 95.43 87 GLU A CA 1
ATOM 663 C C . GLU A 1 87 ? -10.16 4.565 -10.319 1 95.43 87 GLU A C 1
ATOM 665 O O . GLU A 1 87 ? -10.945 3.964 -11.056 1 95.43 87 GLU A O 1
ATOM 670 N N . GLY A 1 88 ? -9.234 5.361 -10.789 1 94.34 88 GLY A N 1
ATOM 671 C CA . GLY A 1 88 ? -9.18 5.731 -12.194 1 94.34 88 GLY A CA 1
ATOM 672 C C . GLY A 1 88 ? -8.367 4.765 -13.035 1 94.34 88 GLY A C 1
ATOM 673 O O . GLY A 1 88 ? -8.28 4.916 -14.255 1 94.34 88 GLY A O 1
ATOM 674 N N . TYR A 1 89 ? -7.751 3.832 -12.376 1 95.59 89 TYR A N 1
ATOM 675 C CA . TYR A 1 89 ? -6.911 2.892 -13.11 1 95.59 89 TYR A CA 1
ATOM 676 C C . TYR A 1 89 ? -7.757 1.956 -13.965 1 95.59 89 TYR A C 1
ATOM 678 O O . TYR A 1 89 ? -8.734 1.379 -13.483 1 95.59 89 TYR A O 1
ATOM 686 N N . ARG A 1 90 ? -7.353 1.752 -15.252 1 97.17 90 ARG A N 1
ATOM 687 C CA . ARG A 1 90 ? -8.097 0.9 -16.173 1 97.17 90 ARG A CA 1
ATOM 688 C C . ARG A 1 90 ? -7.175 -0.106 -16.854 1 97.17 90 ARG A C 1
ATOM 690 O O . ARG A 1 90 ? -7.553 -0.726 -17.851 1 97.17 90 ARG A O 1
ATOM 697 N N . GLY A 1 91 ? -5.969 -0.222 -16.386 1 96.98 91 GLY A N 1
ATOM 698 C CA . GLY A 1 91 ? -5.037 -1.2 -16.925 1 96.98 91 GLY A CA 1
ATOM 699 C C . GLY A 1 91 ? -5.198 -2.579 -16.312 1 96.98 91 GLY A C 1
ATOM 700 O O . GLY A 1 91 ? -6.021 -2.773 -15.415 1 96.98 91 GLY A O 1
ATOM 701 N N . GLU A 1 92 ? -4.413 -3.491 -16.811 1 98.46 92 GLU A N 1
ATOM 702 C CA . GLU A 1 92 ? -4.429 -4.84 -16.251 1 98.46 92 GLU A CA 1
ATOM 703 C C . GLU A 1 92 ? -3.896 -4.85 -14.821 1 98.46 92 GLU A C 1
ATOM 705 O O . GLU A 1 92 ? -2.898 -4.192 -14.52 1 98.46 92 GLU A O 1
ATOM 710 N N . ILE A 1 93 ? -4.593 -5.609 -14.04 1 98.11 93 ILE A N 1
ATOM 711 C CA . ILE A 1 93 ? -4.065 -5.828 -12.698 1 98.11 93 ILE A CA 1
ATOM 712 C C . ILE A 1 93 ? -2.905 -6.82 -12.755 1 98.11 93 ILE A C 1
ATOM 714 O O . ILE A 1 93 ? -3.076 -7.96 -13.193 1 98.11 93 ILE A O 1
ATOM 718 N N . GLY A 1 94 ? -1.79 -6.372 -12.41 1 98.23 94 GLY A N 1
ATOM 719 C CA . GLY A 1 94 ? -0.609 -7.196 -12.207 1 98.23 94 GLY A CA 1
ATOM 720 C C . GLY A 1 94 ? -0.173 -7.268 -10.756 1 98.23 94 GLY A C 1
ATOM 721 O O . GLY A 1 94 ? -0.316 -6.297 -10.01 1 98.23 94 GLY A O 1
ATOM 722 N N . ILE A 1 95 ? 0.367 -8.38 -10.417 1 98.53 95 ILE A N 1
ATOM 723 C CA . ILE A 1 95 ? 0.802 -8.59 -9.04 1 98.53 95 ILE A CA 1
ATOM 724 C C . ILE A 1 95 ? 2.319 -8.756 -8.998 1 98.53 95 ILE A C 1
ATOM 726 O O . ILE A 1 95 ? 2.873 -9.63 -9.67 1 98.53 95 ILE A O 1
ATOM 730 N N . ILE A 1 96 ? 2.971 -7.937 -8.207 1 98.56 96 ILE A N 1
ATOM 731 C CA . ILE A 1 96 ? 4.416 -8.058 -8.047 1 98.56 96 ILE A CA 1
ATOM 732 C C . ILE A 1 96 ? 4.73 -8.987 -6.877 1 98.56 96 ILE A C 1
ATOM 734 O O . ILE A 1 96 ? 4.569 -8.608 -5.714 1 98.56 96 ILE A O 1
ATOM 738 N N . LEU A 1 97 ? 5.237 -10.141 -7.192 1 98.6 97 LEU A N 1
ATOM 739 C CA . LEU A 1 97 ? 5.611 -11.111 -6.169 1 98.6 97 LEU A CA 1
ATOM 740 C C . LEU A 1 97 ? 7.121 -11.124 -5.958 1 98.6 97 LEU A C 1
ATOM 742 O O . LEU A 1 97 ? 7.884 -10.854 -6.888 1 98.6 97 LEU A O 1
ATOM 746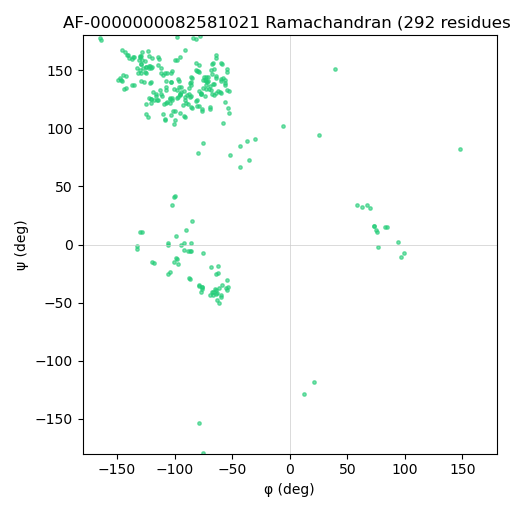 N N . ILE A 1 98 ? 7.468 -11.413 -4.799 1 98.5 98 ILE A N 1
ATOM 747 C CA . ILE A 1 98 ? 8.874 -11.641 -4.487 1 98.5 98 ILE A CA 1
ATOM 748 C C . ILE A 1 98 ? 9.03 -12.969 -3.749 1 98.5 98 ILE A C 1
ATOM 750 O O . ILE A 1 98 ? 8.208 -13.313 -2.897 1 98.5 98 ILE A O 1
ATOM 754 N N . ASN A 1 99 ? 10.081 -13.705 -4.057 1 98.43 99 ASN A N 1
ATOM 755 C CA . ASN A 1 99 ? 10.429 -14.976 -3.432 1 98.43 99 ASN A CA 1
ATOM 756 C C . ASN A 1 99 ? 11.526 -14.804 -2.384 1 98.43 99 ASN A C 1
ATOM 758 O O . ASN A 1 99 ? 12.7 -14.658 -2.727 1 98.43 99 ASN A O 1
ATOM 762 N N . HIS A 1 100 ? 11.162 -14.841 -1.146 1 97.53 100 HIS A N 1
ATOM 763 C CA . HIS A 1 100 ? 12.133 -14.765 -0.061 1 97.53 100 HIS A CA 1
ATOM 764 C C . HIS A 1 100 ? 12.587 -16.155 0.372 1 97.53 100 HIS A C 1
ATOM 766 O O . HIS A 1 100 ? 13.349 -16.293 1.331 1 97.53 100 HIS A O 1
ATOM 772 N N . GLY A 1 101 ? 12.056 -17.129 -0.302 1 96.96 101 GLY A N 1
ATOM 773 C CA . GLY A 1 101 ? 12.418 -18.503 0.007 1 96.96 101 GLY A CA 1
ATOM 774 C C . GLY A 1 101 ? 13.769 -18.904 -0.555 1 96.96 101 GLY A C 1
ATOM 775 O O . GLY A 1 101 ? 14.438 -18.103 -1.211 1 96.96 101 GLY A O 1
ATOM 776 N N . LYS A 1 102 ? 14.132 -20.103 -0.289 1 97.07 102 LYS A N 1
ATOM 777 C CA . LYS A 1 102 ? 15.433 -20.628 -0.694 1 97.07 102 LYS A CA 1
ATOM 778 C C . LYS A 1 102 ? 15.322 -21.436 -1.984 1 97.07 102 LYS A C 1
ATOM 780 O O . LYS A 1 102 ? 16.334 -21.76 -2.609 1 97.07 102 LYS A O 1
ATOM 785 N N . LEU A 1 103 ? 14.12 -21.767 -2.423 1 97.86 103 LEU A N 1
ATOM 786 C CA . LEU A 1 103 ? 13.872 -22.548 -3.631 1 97.86 103 LEU A CA 1
ATOM 787 C C . LEU A 1 103 ? 13.04 -21.752 -4.631 1 97.86 103 LEU A C 1
ATOM 789 O O . LEU A 1 103 ? 12.27 -20.871 -4.242 1 97.86 103 LEU A O 1
ATOM 793 N N . PRO A 1 104 ? 13.222 -22.078 -5.902 1 98.49 104 PRO A N 1
ATOM 794 C CA . PRO A 1 104 ? 12.348 -21.439 -6.888 1 98.49 104 PRO A CA 1
ATOM 795 C C . PRO A 1 104 ? 10.87 -21.734 -6.646 1 98.49 104 PRO A C 1
ATOM 797 O O . PRO A 1 104 ? 10.516 -22.845 -6.242 1 98.49 104 PRO A O 1
ATOM 800 N N . PHE A 1 105 ? 10.105 -20.778 -6.873 1 98.37 105 PHE A N 1
ATOM 801 C CA . PHE A 1 105 ? 8.661 -20.915 -6.724 1 98.37 105 PHE A CA 1
ATOM 802 C C . PHE A 1 105 ? 7.969 -20.85 -8.08 1 98.37 105 PHE A C 1
ATOM 804 O O . PHE A 1 105 ? 8.157 -19.893 -8.834 1 98.37 105 PHE A O 1
ATOM 811 N N . LYS A 1 106 ? 7.169 -21.794 -8.351 1 98.39 106 LYS A N 1
ATOM 812 C CA . LYS A 1 106 ? 6.448 -21.852 -9.619 1 98.39 106 LYS A CA 1
ATOM 813 C C . LYS A 1 106 ? 5.018 -21.341 -9.462 1 98.39 106 LYS A C 1
ATOM 815 O O . LYS A 1 106 ? 4.218 -21.933 -8.735 1 98.39 106 LYS A O 1
ATOM 820 N N . VAL A 1 107 ? 4.754 -20.245 -10.124 1 98.12 107 VAL A N 1
ATOM 821 C CA . VAL A 1 107 ? 3.372 -19.801 -10.276 1 98.12 107 VAL A CA 1
ATOM 822 C C . VAL A 1 107 ? 2.697 -20.586 -11.398 1 98.12 107 VAL A C 1
ATOM 824 O O . VAL A 1 107 ? 3.162 -20.574 -12.54 1 98.12 107 VAL A O 1
ATOM 827 N N . GLU A 1 108 ? 1.619 -21.197 -11.037 1 97.6 108 GLU A N 1
ATOM 828 C CA . GLU A 1 108 ? 0.869 -21.95 -12.038 1 97.6 108 GLU A CA 1
ATOM 829 C C . GLU A 1 108 ? -0.32 -21.147 -12.556 1 97.6 108 GLU A C 1
ATOM 831 O O . GLU A 1 108 ? -0.802 -20.235 -11.88 1 97.6 108 GLU A O 1
ATOM 836 N N . LYS A 1 109 ? -0.748 -21.587 -13.743 1 97 109 LYS A N 1
ATOM 837 C CA . LYS A 1 109 ? -1.975 -20.985 -14.257 1 97 109 LYS A CA 1
ATOM 838 C C . LYS A 1 109 ? -3.147 -21.233 -13.313 1 97 109 LYS A C 1
ATOM 840 O O . LYS A 1 109 ? -3.313 -22.342 -12.799 1 97 109 LYS A O 1
ATOM 845 N N . ASN A 1 110 ? -3.87 -20.099 -13.03 1 96.06 110 ASN A N 1
ATOM 846 C CA . ASN A 1 110 ? -5.084 -20.138 -12.222 1 96.06 110 ASN A CA 1
ATOM 847 C C . ASN A 1 110 ? -4.767 -20.32 -10.741 1 96.06 110 ASN A C 1
ATOM 849 O O . ASN A 1 110 ? -5.653 -20.64 -9.947 1 96.06 110 ASN A O 1
ATOM 853 N N . MET A 1 111 ? -3.523 -20.159 -10.391 1 96.47 111 MET A N 1
ATOM 854 C CA . MET A 1 111 ? -3.129 -20.191 -8.985 1 96.47 111 MET A CA 1
ATOM 855 C C . MET A 1 111 ? -3.583 -18.927 -8.264 1 96.47 111 MET A C 1
ATOM 857 O O . MET A 1 111 ? -3.474 -17.825 -8.805 1 96.47 111 MET A O 1
ATOM 861 N N . LYS A 1 112 ? -4.049 -19.11 -7.015 1 97.03 112 LYS A N 1
ATOM 862 C CA . LYS A 1 112 ? -4.304 -17.958 -6.155 1 97.03 112 LYS A CA 1
ATOM 863 C C . LYS A 1 112 ? -2.999 -17.284 -5.739 1 97.03 112 LYS A C 1
ATOM 865 O O . LYS A 1 112 ? -2.196 -17.87 -5.011 1 97.03 112 LYS A O 1
ATOM 870 N N . ILE A 1 113 ? -2.829 -16.055 -6.117 1 97.67 113 ILE A N 1
ATOM 871 C CA . ILE A 1 113 ? -1.5 -15.492 -5.904 1 97.67 113 ILE A CA 1
ATOM 872 C C . ILE A 1 113 ? -1.596 -14.279 -4.981 1 97.67 113 ILE A C 1
ATOM 874 O O . ILE A 1 113 ? -0.584 -13.811 -4.454 1 97.67 113 ILE A O 1
ATOM 878 N N . ALA A 1 114 ? -2.767 -13.733 -4.764 1 97.87 114 ALA A N 1
ATOM 879 C CA . ALA A 1 114 ? -3.023 -12.584 -3.899 1 97.87 114 ALA A CA 1
ATOM 880 C C . ALA A 1 114 ? -4.512 -12.446 -3.596 1 97.87 114 ALA A C 1
ATOM 882 O O . ALA A 1 114 ? -5.322 -13.257 -4.052 1 97.87 114 ALA A O 1
ATOM 883 N N . GLN A 1 115 ? -4.823 -11.472 -2.784 1 97.82 115 GLN A N 1
ATOM 884 C CA . GLN A 1 115 ? -6.215 -11.114 -2.536 1 97.82 115 GLN A CA 1
ATOM 885 C C . GLN A 1 115 ? -6.421 -9.605 -2.632 1 97.82 115 GLN A C 1
ATOM 887 O O . GLN A 1 115 ? -5.493 -8.83 -2.39 1 97.82 115 GLN A O 1
ATOM 892 N N . MET A 1 116 ? -7.608 -9.285 -2.995 1 98.11 116 MET A N 1
ATOM 893 C CA . MET A 1 116 ? -7.96 -7.885 -3.212 1 98.11 116 MET A CA 1
ATOM 894 C C . MET A 1 116 ? -9.069 -7.449 -2.261 1 98.11 116 MET A C 1
ATOM 896 O O . MET A 1 116 ? -10.067 -8.153 -2.1 1 98.11 116 MET A O 1
ATOM 900 N N . VAL A 1 117 ? -8.884 -6.311 -1.596 1 97.53 117 VAL A N 1
ATOM 901 C CA . VAL A 1 117 ? -9.876 -5.719 -0.705 1 97.53 117 VAL A CA 1
ATOM 902 C C . VAL A 1 117 ? -10.254 -4.326 -1.206 1 97.53 117 VAL A C 1
ATOM 904 O O . VAL A 1 117 ? -9.382 -3.491 -1.453 1 97.53 117 VAL A O 1
ATOM 907 N N . VAL A 1 118 ? -11.534 -4.086 -1.406 1 96.83 118 VAL A N 1
ATOM 908 C CA . VAL A 1 118 ? -12.02 -2.771 -1.813 1 96.83 118 VAL A CA 1
ATOM 909 C C . VAL A 1 118 ? -12.362 -1.942 -0.577 1 96.83 118 VAL A C 1
ATOM 911 O O . VAL A 1 118 ? -13.1 -2.398 0.299 1 96.83 118 VAL A O 1
ATOM 914 N N . LYS A 1 119 ? -11.798 -0.752 -0.523 1 95.67 119 LYS A N 1
ATOM 915 C CA . LYS A 1 119 ? -11.958 0.111 0.643 1 95.67 119 LYS A CA 1
ATOM 916 C C . LYS A 1 119 ? -12.351 1.527 0.23 1 95.67 119 LYS A C 1
ATOM 918 O O . LYS A 1 119 ? -11.947 2.004 -0.832 1 95.67 119 LYS A O 1
ATOM 923 N N . PRO A 1 120 ? -13.108 2.163 1.056 1 93.51 120 PRO A N 1
ATOM 924 C CA . PRO A 1 120 ? -13.331 3.585 0.786 1 93.51 120 PRO A CA 1
ATOM 925 C C . PRO A 1 120 ? -12.058 4.417 0.918 1 93.51 120 PRO A C 1
ATOM 927 O O . PRO A 1 120 ? -11.14 4.037 1.649 1 93.51 120 PRO A O 1
ATOM 930 N N . VAL A 1 121 ? -12.043 5.467 0.157 1 92.05 121 VAL A N 1
ATOM 931 C CA . VAL A 1 121 ? -10.927 6.406 0.217 1 92.05 121 VAL A CA 1
ATOM 932 C C . VAL A 1 121 ? -11.405 7.742 0.781 1 92.05 121 VAL A C 1
ATOM 934 O O . VAL A 1 121 ? -12.484 8.223 0.425 1 92.05 121 VAL A O 1
ATOM 937 N N . LEU A 1 122 ? -10.689 8.297 1.705 1 91.37 122 LEU A N 1
ATOM 938 C CA . LEU A 1 122 ? -10.897 9.652 2.204 1 91.37 122 LEU A CA 1
ATOM 939 C C . LEU A 1 122 ? -9.989 10.642 1.482 1 91.37 122 LEU A C 1
ATOM 941 O O . LEU A 1 122 ? -8.765 10.581 1.618 1 91.37 122 LEU A O 1
ATOM 945 N N . LYS A 1 123 ? -10.586 11.497 0.732 1 91.34 123 LYS A N 1
ATOM 946 C CA . LYS A 1 123 ? -9.802 12.542 0.08 1 91.34 123 LYS A CA 1
ATOM 947 C C . LYS A 1 123 ? -9.608 13.741 1.004 1 91.34 123 LYS A C 1
ATOM 949 O O . LYS A 1 123 ? -10.54 14.157 1.694 1 91.34 123 LYS A O 1
ATOM 954 N N . VAL A 1 124 ? -8.386 14.226 0.977 1 93.09 124 VAL A N 1
ATOM 955 C CA . VAL A 1 124 ? -8.099 15.361 1.849 1 93.09 124 VAL A CA 1
ATOM 956 C C . VAL A 1 124 ? -7.533 16.515 1.025 1 93.09 124 VAL A C 1
ATOM 958 O O . VAL A 1 124 ? -6.959 16.3 -0.045 1 93.09 124 VAL A O 1
ATOM 961 N N . ASN A 1 125 ? -7.739 17.676 1.497 1 93.77 125 ASN A N 1
ATOM 962 C CA . ASN A 1 125 ? -7.122 18.881 0.952 1 93.77 125 ASN A CA 1
ATOM 963 C C . ASN A 1 125 ? -5.857 19.258 1.718 1 93.77 125 ASN A C 1
ATOM 965 O O . ASN A 1 125 ? -5.878 19.368 2.945 1 93.77 125 ASN A O 1
ATOM 969 N N . ILE A 1 126 ? -4.845 19.477 0.995 1 94.18 126 ILE A N 1
ATOM 970 C CA . ILE A 1 126 ? -3.562 19.813 1.604 1 94.18 126 ILE A CA 1
ATOM 971 C C . ILE A 1 126 ? -3.486 21.319 1.848 1 94.18 126 ILE A C 1
ATOM 973 O O . ILE A 1 126 ? -3.687 22.114 0.928 1 94.18 126 ILE A O 1
ATOM 977 N N . ILE A 1 127 ? -3.193 21.679 3.052 1 95.03 127 ILE A N 1
ATOM 978 C CA . ILE A 1 127 ? -3.023 23.084 3.404 1 95.03 127 ILE A CA 1
ATOM 979 C C . ILE A 1 127 ? -1.65 23.294 4.04 1 95.03 127 ILE A C 1
ATOM 981 O O . ILE A 1 127 ? -1.324 22.665 5.049 1 95.03 127 ILE A O 1
ATOM 985 N N . LYS A 1 128 ? -0.931 24.127 3.414 1 95.68 128 LYS A N 1
ATOM 986 C CA . LYS A 1 128 ? 0.356 24.489 4 1 95.68 128 LYS A CA 1
ATOM 987 C C . LYS A 1 128 ? 0.178 25.474 5.152 1 95.68 128 LYS A C 1
ATOM 989 O O . LYS A 1 128 ? -0.502 26.492 5.007 1 95.68 128 LYS A O 1
ATOM 994 N N . VAL A 1 129 ? 0.792 25.144 6.293 1 94.92 129 VAL A N 1
ATOM 995 C CA . VAL A 1 129 ? 0.71 26.023 7.454 1 94.92 129 VAL A CA 1
ATOM 996 C C . VAL A 1 129 ? 2.107 26.253 8.028 1 94.92 129 VAL A C 1
ATOM 998 O O . VAL A 1 129 ? 3.031 25.484 7.755 1 94.92 129 VAL A O 1
ATOM 1001 N N . GLN A 1 130 ? 2.274 27.276 8.75 1 93.26 130 GLN A N 1
ATOM 1002 C CA . GLN A 1 130 ? 3.561 27.593 9.36 1 93.26 130 GLN A CA 1
ATOM 1003 C C . GLN A 1 130 ? 3.829 26.706 10.572 1 93.26 130 GLN A C 1
ATOM 1005 O O . GLN A 1 130 ? 4.974 26.331 10.833 1 93.26 130 GLN A O 1
ATOM 1010 N N . GLN A 1 131 ? 2.706 26.408 11.332 1 91.69 131 GLN A N 1
ATOM 1011 C CA . GLN A 1 131 ? 2.84 25.601 12.54 1 91.69 131 GLN A CA 1
ATOM 1012 C C . GLN A 1 131 ? 1.658 24.648 12.698 1 91.69 131 GLN A C 1
ATOM 1014 O O . GLN A 1 131 ? 0.518 25.009 12.399 1 91.69 131 GLN A O 1
ATOM 1019 N N . LEU A 1 132 ? 2.04 23.487 13.239 1 91.69 132 LEU A N 1
ATOM 1020 C CA . LEU A 1 132 ? 1.006 22.505 13.549 1 91.69 132 LEU A CA 1
ATOM 1021 C C . LEU A 1 132 ? 0.567 22.619 15.005 1 91.69 132 LEU A C 1
ATOM 1023 O O . LEU A 1 132 ? 1.273 23.209 15.826 1 91.69 132 LEU A O 1
ATOM 1027 N N . SER A 1 133 ? -0.591 22.056 15.245 1 87.25 133 SER A N 1
ATOM 1028 C CA . SER A 1 133 ? -1.065 22.055 16.625 1 87.25 133 SER A CA 1
ATOM 1029 C C . SER A 1 133 ? -0.2 21.161 17.507 1 87.25 133 SER A C 1
ATOM 1031 O O . SER A 1 133 ? 0.443 20.231 17.015 1 87.25 133 SER A O 1
ATOM 1033 N N . GLU A 1 134 ? 0.025 21.441 18.736 1 82.69 134 GLU A N 1
ATOM 1034 C CA . GLU A 1 134 ? 0.799 20.64 19.68 1 82.69 134 GLU A CA 1
ATOM 1035 C C . GLU A 1 134 ? 0.013 19.415 20.138 1 82.69 134 GLU A C 1
ATOM 1037 O O . GLU A 1 134 ? -1.214 19.465 20.253 1 82.69 134 GLU A O 1
ATOM 1042 N N . THR A 1 135 ? 0.67 18.291 20.153 1 78.17 135 THR A N 1
ATOM 1043 C CA . THR A 1 135 ? 0.065 17.093 20.725 1 78.17 135 THR A CA 1
ATOM 1044 C C . THR A 1 135 ? 0.998 16.451 21.747 1 78.17 135 THR A C 1
ATOM 1046 O O . THR A 1 135 ? 2.166 16.831 21.854 1 78.17 135 THR A O 1
ATOM 1049 N N . GLU A 1 136 ? 0.479 15.49 22.594 1 67.36 136 GLU A N 1
ATOM 1050 C CA . GLU A 1 136 ? 1.281 14.77 23.579 1 67.36 136 GLU A CA 1
ATOM 1051 C C . GLU A 1 136 ? 2.329 13.892 22.903 1 67.36 136 GLU A C 1
ATOM 1053 O O . GLU A 1 136 ? 3.417 13.686 23.445 1 67.36 136 GLU A O 1
ATOM 1058 N N . ARG A 1 137 ? 2.069 13.282 21.86 1 60.9 137 ARG A N 1
ATOM 1059 C CA . ARG A 1 137 ? 2.981 12.365 21.185 1 60.9 137 ARG A CA 1
ATOM 1060 C C . ARG A 1 137 ? 4.081 13.127 20.453 1 60.9 137 ARG A C 1
ATOM 1062 O O . ARG A 1 137 ? 5.201 12.631 20.315 1 60.9 137 ARG A O 1
ATOM 1069 N N . SER A 1 138 ? 4.094 14.343 20.338 1 64.41 138 SER A N 1
ATOM 1070 C CA . SER A 1 138 ? 4.992 15.297 19.696 1 64.41 138 SER A CA 1
ATOM 1071 C C . SER A 1 138 ? 5.848 14.621 18.631 1 64.41 138 SER A C 1
ATOM 1073 O O . SER A 1 138 ? 5.321 14.03 17.686 1 64.41 138 SER A O 1
ATOM 1075 N N . GLU A 1 139 ? 7.194 14.556 18.684 1 63.2 139 GLU A N 1
ATOM 1076 C CA . GLU A 1 139 ? 8.178 14.253 17.649 1 63.2 139 GLU A CA 1
ATOM 1077 C C . GLU A 1 139 ? 8.639 12.801 17.735 1 63.2 139 GLU A C 1
ATOM 1079 O O . GLU A 1 139 ? 9.484 12.365 16.95 1 63.2 139 GLU A O 1
ATOM 1084 N N . GLY A 1 140 ? 7.949 11.969 18.652 1 59.38 140 GLY A N 1
ATOM 1085 C CA . GLY A 1 140 ? 8.524 10.645 18.828 1 59.38 140 GLY A CA 1
ATOM 1086 C C . GLY A 1 140 ? 8.153 9.68 17.717 1 59.38 140 GLY A C 1
ATOM 1087 O O . GLY A 1 140 ? 7.029 9.176 17.676 1 59.38 140 GLY A O 1
ATOM 1088 N N . GLY A 1 141 ? 8.692 9.706 16.658 1 57 141 GLY A N 1
ATOM 1089 C CA . GLY A 1 141 ? 8.502 8.811 15.528 1 57 141 GLY A CA 1
ATOM 1090 C C . GLY A 1 141 ? 9.223 7.486 15.688 1 57 141 GLY A C 1
ATOM 1091 O O . GLY A 1 141 ? 9.485 7.048 16.81 1 57 141 GLY A O 1
ATOM 1092 N N . PHE A 1 142 ? 9.611 6.774 14.702 1 58.19 142 PHE A N 1
ATOM 1093 C CA . PHE A 1 142 ? 10.244 5.476 14.501 1 58.19 142 PHE A CA 1
ATOM 1094 C C . PHE A 1 142 ? 10.646 4.857 15.834 1 58.19 142 PHE A C 1
ATOM 1096 O O . PHE A 1 142 ? 11.666 5.232 16.416 1 58.19 142 PHE A O 1
ATOM 1103 N N . GLY A 1 143 ? 9.944 3.923 16.361 1 52.38 143 GLY A N 1
ATOM 1104 C CA . GLY A 1 143 ? 10.325 3.076 17.48 1 52.38 143 GLY A CA 1
ATOM 1105 C C . GLY A 1 143 ? 10.23 3.78 18.821 1 52.38 143 GLY A C 1
ATOM 1106 O O . GLY A 1 143 ? 10.822 3.335 19.806 1 52.38 143 GLY A O 1
ATOM 1107 N N . SER A 1 144 ? 9.878 5.009 18.817 1 50.1 144 SER A N 1
ATOM 1108 C CA . SER A 1 144 ? 9.936 5.698 20.102 1 50.1 144 SER A CA 1
ATOM 1109 C C . SER A 1 144 ? 9.134 4.953 21.165 1 50.1 144 SER A C 1
ATOM 1111 O O . SER A 1 144 ? 9.395 5.098 22.361 1 50.1 144 SER A O 1
ATOM 1113 N N . THR A 1 145 ? 8.017 4.39 20.946 1 48.79 145 THR A N 1
ATOM 1114 C CA . THR A 1 145 ? 7.225 3.885 22.062 1 48.79 145 THR A CA 1
ATOM 1115 C C . THR A 1 145 ? 7.68 2.484 22.458 1 48.79 145 THR A C 1
ATOM 1117 O O . THR A 1 145 ? 7.301 1.978 23.517 1 48.79 145 THR A O 1
ATOM 1120 N N . GLY A 1 146 ? 8.66 1.581 22.416 1 44.87 146 GLY A N 1
ATOM 1121 C CA . GLY A 1 146 ? 9.015 0.484 23.303 1 44.87 146 GLY A CA 1
ATOM 1122 C C . GLY A 1 146 ? 9.631 -0.696 22.575 1 44.87 146 GLY A C 1
ATOM 1123 O O . GLY A 1 146 ? 8.987 -1.313 21.724 1 44.87 146 GLY A O 1
ATOM 1124 N N . VAL A 1 147 ? 10.873 -0.804 22.217 1 46.39 147 VAL A N 1
ATOM 1125 C CA . VAL A 1 147 ? 11.444 -2.137 22.056 1 46.39 147 VAL A CA 1
ATOM 1126 C C . VAL A 1 147 ? 11.23 -2.949 23.332 1 46.39 147 VAL A C 1
ATOM 1128 O O . VAL A 1 147 ? 11.499 -4.152 23.362 1 46.39 147 VAL A O 1
ATOM 1131 N N . LYS A 1 148 ? 11.182 -2.391 24.441 1 38.34 148 LYS A N 1
ATOM 1132 C CA . LYS A 1 148 ? 11.178 -3.129 25.701 1 38.34 148 LYS A CA 1
ATOM 1133 C C . LYS A 1 148 ? 9.771 -3.602 26.056 1 38.34 148 LYS A C 1
ATOM 1135 O O . LYS A 1 148 ? 8.79 -2.906 25.784 1 38.34 148 LYS A O 1
ATOM 1140 N N . MET B 1 1 ? -25.228 23.053 1.975 1 31.64 1 MET B N 1
ATOM 1141 C CA . MET B 1 1 ? -24.503 22.529 3.129 1 31.64 1 MET B CA 1
ATOM 1142 C C . MET B 1 1 ? -23.029 22.325 2.798 1 31.64 1 MET B C 1
ATOM 1144 O O . MET B 1 1 ? -22.694 21.674 1.807 1 31.64 1 MET B O 1
ATOM 1148 N N . LYS B 1 2 ? -22.086 23.155 3 1 40.97 2 LYS B N 1
ATOM 1149 C CA . LYS B 1 2 ? -20.708 23.313 2.546 1 40.97 2 LYS B CA 1
ATOM 1150 C C . LYS B 1 2 ? -19.909 22.029 2.754 1 40.97 2 LYS B C 1
ATOM 1152 O O . LYS B 1 2 ? -19.815 21.526 3.875 1 40.97 2 LYS B O 1
ATOM 1157 N N . GLU B 1 3 ? -19.976 21.043 2.06 1 47.08 3 GLU B N 1
ATOM 1158 C CA . GLU B 1 3 ? -19.296 19.758 2.19 1 47.08 3 GLU B CA 1
ATOM 1159 C C . GLU B 1 3 ? -17.879 19.935 2.73 1 47.08 3 GLU B C 1
ATOM 1161 O O . GLU B 1 3 ? -17.046 20.588 2.099 1 47.08 3 GLU B O 1
ATOM 1166 N N . SER B 1 4 ? -17.729 20.251 3.973 1 56.06 4 SER B N 1
ATOM 1167 C CA . SER B 1 4 ? -16.515 20.541 4.729 1 56.06 4 SER B CA 1
ATOM 1168 C C . SER B 1 4 ? -15.359 19.654 4.28 1 56.06 4 SER B C 1
ATOM 1170 O O . SER B 1 4 ? -15.43 18.429 4.391 1 56.06 4 SER B O 1
ATOM 1172 N N . THR B 1 5 ? -14.562 20.052 3.273 1 78.53 5 THR B N 1
ATOM 1173 C CA . THR B 1 5 ? -13.403 19.354 2.726 1 78.53 5 THR B CA 1
ATOM 1174 C C . THR B 1 5 ? -12.417 18.992 3.833 1 78.53 5 THR B C 1
ATOM 1176 O O . THR B 1 5 ? -12.067 19.837 4.66 1 78.53 5 THR B O 1
ATOM 1179 N N . ILE B 1 6 ? -12.209 17.747 4.154 1 89.34 6 ILE B N 1
ATOM 1180 C CA . ILE B 1 6 ? -11.263 17.252 5.147 1 89.34 6 ILE B CA 1
ATOM 1181 C C . ILE B 1 6 ? -9.859 17.756 4.819 1 89.34 6 ILE B C 1
ATOM 1183 O O . ILE B 1 6 ? -9.386 17.603 3.691 1 89.34 6 ILE B O 1
ATOM 1187 N N . GLN B 1 7 ? -9.248 18.466 5.8 1 93.98 7 GLN B N 1
ATOM 1188 C CA . GLN B 1 7 ? -7.976 19.132 5.539 1 93.98 7 GLN B CA 1
ATOM 1189 C C . GLN B 1 7 ? -6.812 18.347 6.139 1 93.98 7 GLN B C 1
ATOM 1191 O O . GLN B 1 7 ? -6.918 17.818 7.247 1 93.98 7 GLN B O 1
ATOM 1196 N N . LEU B 1 8 ? -5.799 18.301 5.444 1 96.31 8 LEU B N 1
ATOM 1197 C CA . LEU B 1 8 ? -4.49 17.848 5.902 1 96.31 8 LEU B CA 1
ATOM 1198 C C . LEU B 1 8 ? -3.51 19.013 5.984 1 96.31 8 LEU B C 1
ATOM 1200 O O . LEU B 1 8 ? -3.131 19.585 4.959 1 96.31 8 LEU B O 1
ATOM 1204 N N . LYS B 1 9 ? -3.133 19.348 7.215 1 97.24 9 LYS B N 1
ATOM 1205 C CA . LYS B 1 9 ? -2.175 20.438 7.384 1 97.24 9 LYS B CA 1
ATOM 1206 C C . LYS B 1 9 ? -0.74 19.929 7.288 1 97.24 9 LYS B C 1
ATOM 1208 O O . LYS B 1 9 ? -0.418 18.861 7.815 1 97.24 9 LYS B O 1
ATOM 1213 N N . ILE B 1 10 ? 0.078 20.684 6.621 1 97.59 10 ILE B N 1
ATOM 1214 C CA . ILE B 1 10 ? 1.464 20.281 6.412 1 97.59 10 ILE B CA 1
ATOM 1215 C C . ILE B 1 10 ? 2.39 21.469 6.666 1 97.59 10 ILE B C 1
ATOM 1217 O O . ILE B 1 10 ? 2.097 22.593 6.253 1 97.59 10 ILE B O 1
ATOM 1221 N N . THR B 1 11 ? 3.468 21.248 7.334 1 96.95 11 THR B N 1
ATOM 1222 C CA . THR B 1 11 ? 4.549 22.216 7.479 1 96.95 11 THR B CA 1
ATOM 1223 C C . THR B 1 11 ? 5.854 21.658 6.916 1 96.95 11 THR B C 1
ATOM 1225 O O . THR B 1 11 ? 6.166 20.481 7.11 1 96.95 11 THR B O 1
ATOM 1228 N N . LYS B 1 12 ? 6.585 22.494 6.251 1 96.76 12 LYS B N 1
ATOM 1229 C CA . LYS B 1 12 ? 7.911 22.132 5.757 1 96.76 12 LYS B CA 1
ATOM 1230 C C . LYS B 1 12 ? 8.983 22.409 6.807 1 96.76 12 LYS B C 1
ATOM 1232 O O . LYS B 1 12 ? 9.046 23.508 7.363 1 96.76 12 LYS B O 1
ATOM 1237 N N . ILE B 1 13 ? 9.785 21.494 7.07 1 94.77 13 ILE B N 1
ATOM 1238 C CA . ILE B 1 13 ? 10.916 21.754 7.954 1 94.77 13 ILE B CA 1
ATOM 1239 C C . ILE B 1 13 ? 12.183 21.955 7.125 1 94.77 13 ILE B C 1
ATOM 1241 O O . ILE B 1 13 ? 13.237 22.3 7.665 1 94.77 13 ILE B O 1
ATOM 1245 N N . ASN B 1 14 ? 12.109 21.587 5.932 1 94.78 14 ASN B N 1
ATOM 1246 C CA . ASN B 1 14 ? 13.096 21.875 4.897 1 94.78 14 ASN B CA 1
ATOM 1247 C C . ASN B 1 14 ? 12.472 22.616 3.717 1 94.78 14 ASN B C 1
ATOM 1249 O O . ASN B 1 14 ? 11.485 22.155 3.142 1 94.78 14 ASN B O 1
ATOM 1253 N N . GLU B 1 15 ? 12.99 23.721 3.327 1 93.81 15 GLU B N 1
ATOM 1254 C CA . GLU B 1 15 ? 12.402 24.589 2.311 1 93.81 15 GLU B CA 1
ATOM 1255 C C . GLU B 1 15 ? 12.346 23.891 0.955 1 93.81 15 GLU B C 1
ATOM 1257 O O . GLU B 1 15 ? 11.488 24.204 0.125 1 93.81 15 GLU B O 1
ATOM 1262 N N . THR B 1 16 ? 13.193 22.963 0.746 1 95.48 16 THR B N 1
ATOM 1263 C CA . THR B 1 16 ? 13.254 22.304 -0.554 1 95.48 16 THR B CA 1
ATOM 1264 C C . THR B 1 16 ? 12.259 21.15 -0.623 1 95.48 16 THR B C 1
ATOM 1266 O O . THR B 1 16 ? 12.074 20.545 -1.681 1 95.48 16 THR B O 1
ATOM 1269 N N . ALA B 1 17 ? 11.627 20.904 0.514 1 97.59 17 ALA B N 1
ATOM 1270 C CA . ALA B 1 17 ? 10.691 19.784 0.559 1 97.59 17 ALA B CA 1
ATOM 1271 C C . ALA B 1 17 ? 9.506 20.021 -0.373 1 97.59 17 ALA B C 1
ATOM 1273 O O . ALA B 1 17 ? 9.042 21.154 -0.521 1 97.59 17 ALA B O 1
ATOM 1274 N N . LYS B 1 18 ? 9.05 18.997 -0.977 1 97.32 18 LYS B N 1
ATOM 1275 C CA . LYS B 1 18 ? 7.835 19.045 -1.785 1 97.32 18 LYS B CA 1
ATOM 1276 C C . LYS B 1 18 ? 6.623 18.577 -0.985 1 97.32 18 LYS B C 1
ATOM 1278 O O . LYS B 1 18 ? 6.715 17.621 -0.212 1 97.32 18 LYS B O 1
ATOM 1283 N N . LEU B 1 19 ? 5.554 19.224 -1.186 1 97.23 19 LEU B N 1
ATOM 1284 C CA . LEU B 1 19 ? 4.307 18.799 -0.56 1 97.23 19 LEU B CA 1
ATOM 1285 C C . LEU B 1 19 ? 3.769 17.535 -1.223 1 97.23 19 LEU B C 1
ATOM 1287 O O . LEU B 1 19 ? 3.928 17.347 -2.431 1 97.23 19 LEU B O 1
ATOM 1291 N N . PRO B 1 20 ? 3.191 16.692 -0.426 1 97.36 20 PRO B N 1
ATOM 1292 C CA . PRO B 1 20 ? 2.522 15.551 -1.057 1 97.36 20 PRO B CA 1
ATOM 1293 C C . PRO B 1 20 ? 1.503 15.974 -2.112 1 97.36 20 PRO B C 1
ATOM 1295 O O . PRO B 1 20 ? 0.875 17.028 -1.981 1 97.36 20 PRO B O 1
ATOM 1298 N N . GLN B 1 21 ? 1.325 15.076 -3.114 1 94.71 21 GLN B N 1
ATOM 1299 C CA . GLN B 1 21 ? 0.435 15.447 -4.209 1 94.71 21 GLN B CA 1
ATOM 1300 C C . GLN B 1 21 ? -0.256 14.22 -4.796 1 94.71 21 GLN B C 1
ATOM 1302 O O . GLN B 1 21 ? 0.364 13.167 -4.953 1 94.71 21 GLN B O 1
ATOM 1307 N N . TYR B 1 22 ? -1.495 14.478 -5.11 1 94 22 TYR B N 1
ATOM 1308 C CA . TYR B 1 22 ? -2.164 13.512 -5.973 1 94 22 TYR B CA 1
ATOM 1309 C C . TYR B 1 22 ? -1.719 13.674 -7.422 1 94 22 TYR B C 1
ATOM 1311 O O . TYR B 1 22 ? -1.715 14.786 -7.955 1 94 22 TYR B O 1
ATOM 1319 N N . ALA B 1 23 ? -1.353 12.61 -8.039 1 90.96 23 ALA B N 1
ATOM 1320 C CA . ALA B 1 23 ? -0.938 12.698 -9.437 1 90.96 23 ALA B CA 1
ATOM 1321 C C . ALA B 1 23 ? -2.144 12.857 -10.358 1 90.96 23 ALA B C 1
ATOM 1323 O O . ALA B 1 23 ? -2.084 13.588 -11.349 1 90.96 23 ALA B O 1
ATOM 1324 N N . HIS B 1 24 ? -3.241 12.182 -10.059 1 90.04 24 HIS B N 1
ATOM 1325 C CA . HIS B 1 24 ? -4.458 12.204 -10.862 1 90.04 24 HIS B CA 1
ATOM 1326 C C . HIS B 1 24 ? -5.7 12.248 -9.979 1 90.04 24 HIS B C 1
ATOM 1328 O O . HIS B 1 24 ? -5.644 11.883 -8.803 1 90.04 24 HIS B O 1
ATOM 1334 N N . ASP B 1 25 ? -6.691 12.675 -10.724 1 86.71 25 ASP B N 1
ATOM 1335 C CA . ASP B 1 25 ? -7.986 12.593 -10.054 1 86.71 25 ASP B CA 1
ATOM 1336 C C . ASP B 1 25 ? -8.364 11.142 -9.765 1 86.71 25 ASP B C 1
ATOM 1338 O O . ASP B 1 25 ? -8.177 10.266 -10.611 1 86.71 25 ASP B O 1
ATOM 1342 N N . GLY B 1 26 ? -8.74 10.861 -8.573 1 87.97 26 GLY B N 1
ATOM 1343 C CA . GLY B 1 26 ? -9.163 9.51 -8.24 1 87.97 26 GLY B CA 1
ATOM 1344 C C . GLY B 1 26 ? -8.08 8.698 -7.555 1 87.97 26 GLY B C 1
ATOM 1345 O O . GLY B 1 26 ? -8.326 7.573 -7.114 1 87.97 26 GLY B O 1
ATOM 1346 N N . ASP B 1 27 ? -6.901 9.339 -7.538 1 93.25 27 ASP B N 1
ATOM 1347 C CA . ASP B 1 27 ? -5.837 8.641 -6.824 1 93.25 27 ASP B CA 1
ATOM 1348 C C . ASP B 1 27 ? -6.21 8.421 -5.36 1 93.25 27 ASP B C 1
ATOM 1350 O O . ASP B 1 27 ? -6.797 9.299 -4.724 1 93.25 27 ASP B O 1
ATOM 1354 N N . ALA B 1 28 ? -5.845 7.26 -4.882 1 93.69 28 ALA B N 1
ATOM 1355 C CA . ALA B 1 28 ? -6.086 6.949 -3.475 1 93.69 28 ALA B CA 1
ATOM 1356 C C . ALA B 1 28 ? -5.039 7.606 -2.581 1 93.69 28 ALA B C 1
ATOM 1358 O O . ALA B 1 28 ? -5.324 7.954 -1.433 1 93.69 28 ALA B O 1
ATOM 1359 N N . GLY B 1 29 ? -3.834 7.679 -3.09 1 95.04 29 GLY B N 1
ATOM 1360 C CA . GLY B 1 29 ? -2.75 8.178 -2.259 1 95.04 29 GLY B CA 1
ATOM 1361 C C . GLY B 1 29 ? -2.043 9.379 -2.86 1 95.04 29 GLY B C 1
ATOM 1362 O O . GLY B 1 29 ? -2.206 9.672 -4.046 1 95.04 29 GLY B O 1
ATOM 1363 N N . MET B 1 30 ? -1.237 10.037 -2.032 1 97.24 30 MET B N 1
ATOM 1364 C CA . MET B 1 30 ? -0.392 11.165 -2.412 1 97.24 30 MET B CA 1
ATOM 1365 C C . MET B 1 30 ? 1.076 10.753 -2.462 1 97.24 30 MET B C 1
ATOM 1367 O O . MET B 1 30 ? 1.565 10.073 -1.558 1 97.24 30 MET B O 1
ATOM 1371 N N . ASP B 1 31 ? 1.727 11.269 -3.442 1 98.12 31 ASP B N 1
ATOM 1372 C CA . ASP B 1 31 ? 3.148 10.953 -3.557 1 98.12 31 ASP B CA 1
ATOM 1373 C C . ASP B 1 31 ? 3.958 11.672 -2.481 1 98.12 31 ASP B C 1
ATOM 1375 O O . ASP B 1 31 ? 3.703 12.84 -2.18 1 98.12 31 ASP B O 1
ATOM 1379 N N . LEU B 1 32 ? 4.865 10.957 -1.923 1 98.54 32 LEU B N 1
ATOM 1380 C CA . LEU B 1 32 ? 5.851 11.509 -1 1 98.54 32 LEU B CA 1
ATOM 1381 C C . LEU B 1 32 ? 7.222 11.602 -1.662 1 98.54 32 LEU B C 1
ATOM 1383 O O . LEU B 1 32 ? 7.609 10.715 -2.426 1 98.54 32 LEU B O 1
ATOM 1387 N N . PHE B 1 33 ? 7.985 12.576 -1.292 1 98.66 33 PHE B N 1
ATOM 1388 C CA . PHE B 1 33 ? 9.223 12.889 -1.996 1 98.66 33 PHE B CA 1
ATOM 1389 C C . PHE B 1 33 ? 10.402 12.92 -1.03 1 98.66 33 PHE B C 1
ATOM 1391 O O . PHE B 1 33 ? 10.261 13.353 0.115 1 98.66 33 PHE B O 1
ATOM 1398 N N . SER B 1 34 ? 11.492 12.56 -1.551 1 98.57 34 SER B N 1
ATOM 1399 C CA . SER B 1 34 ? 12.725 12.659 -0.778 1 98.57 34 SER B CA 1
ATOM 1400 C C . SER B 1 34 ? 13.277 14.081 -0.796 1 98.57 34 SER B C 1
ATOM 1402 O O . SER B 1 34 ? 13.187 14.774 -1.812 1 98.57 34 SER B O 1
ATOM 1404 N N . ILE B 1 35 ? 13.979 14.472 0.325 1 97.97 35 ILE B N 1
ATOM 1405 C CA . ILE B 1 35 ? 14.668 15.758 0.311 1 97.97 35 ILE B CA 1
ATOM 1406 C C . ILE B 1 35 ? 16.173 15.534 0.182 1 97.97 35 ILE B C 1
ATOM 1408 O O . ILE B 1 35 ? 16.951 16.492 0.177 1 97.97 35 ILE B O 1
ATOM 1412 N N . GLU B 1 36 ? 16.576 14.268 0.086 1 97.39 36 GLU B N 1
ATOM 1413 C CA . GLU B 1 36 ? 18.008 13.983 0.106 1 97.39 36 GLU B CA 1
ATOM 1414 C C . GLU B 1 36 ? 18.36 12.858 -0.863 1 97.39 36 GLU B C 1
ATOM 1416 O O . GLU B 1 36 ? 17.475 12.149 -1.347 1 97.39 36 GLU B O 1
ATOM 1421 N N . GLU B 1 37 ? 19.621 12.797 -1.139 1 98.06 37 GLU B N 1
ATOM 1422 C CA . GLU B 1 37 ? 20.182 11.688 -1.906 1 98.06 37 GLU B CA 1
ATOM 1423 C C . GLU B 1 37 ? 20.741 10.607 -0.985 1 98.06 37 GLU B C 1
ATOM 1425 O O . GLU B 1 37 ? 21.469 10.907 -0.037 1 98.06 37 GLU B O 1
ATOM 1430 N N . VAL B 1 38 ? 20.357 9.438 -1.239 1 98.31 38 VAL B N 1
ATOM 1431 C CA . VAL B 1 38 ? 20.817 8.305 -0.443 1 98.31 38 VAL B CA 1
ATOM 1432 C C . VAL B 1 38 ? 21.006 7.084 -1.341 1 98.31 38 VAL B C 1
ATOM 1434 O O . VAL B 1 38 ? 20.173 6.808 -2.208 1 98.31 38 VAL B O 1
ATOM 1437 N N . ILE B 1 39 ? 22.095 6.414 -1.191 1 98.75 39 ILE B N 1
ATOM 1438 C CA . ILE B 1 39 ? 22.294 5.141 -1.873 1 98.75 39 ILE B CA 1
ATOM 1439 C C . ILE B 1 39 ? 21.961 3.99 -0.926 1 98.75 39 ILE B C 1
ATOM 1441 O O . ILE B 1 39 ? 22.493 3.918 0.184 1 98.75 39 ILE B O 1
ATOM 1445 N N . ILE B 1 40 ? 21.085 3.128 -1.368 1 98.72 40 ILE B N 1
ATOM 1446 C CA . ILE B 1 40 ? 20.71 1.959 -0.578 1 98.72 40 ILE B CA 1
ATOM 1447 C C . ILE B 1 40 ? 21.298 0.7 -1.209 1 98.72 40 ILE B C 1
ATOM 1449 O O . ILE B 1 40 ? 20.823 0.238 -2.249 1 98.72 40 ILE B O 1
ATOM 1453 N N . PRO B 1 41 ? 22.312 0.102 -0.603 1 98.55 41 PRO B N 1
ATOM 1454 C CA . PRO B 1 41 ? 22.864 -1.142 -1.145 1 98.55 41 PRO B CA 1
ATOM 1455 C C . PRO B 1 41 ? 21.863 -2.295 -1.113 1 98.55 41 PRO B C 1
ATOM 1457 O O . PRO B 1 41 ? 20.869 -2.234 -0.385 1 98.55 41 PRO B O 1
ATOM 1460 N N . PRO B 1 42 ? 22.146 -3.321 -1.949 1 97.85 42 PRO B N 1
ATOM 1461 C CA . PRO B 1 42 ? 21.284 -4.504 -1.915 1 97.85 42 PRO B CA 1
ATOM 1462 C C . PRO B 1 42 ? 21.124 -5.077 -0.508 1 97.85 42 PRO B C 1
ATOM 1464 O O . PRO B 1 42 ? 22.099 -5.158 0.243 1 97.85 42 PRO B O 1
ATOM 1467 N N . SER B 1 43 ? 19.894 -5.352 -0.132 1 96.92 43 SER B N 1
ATOM 1468 C CA . SER B 1 43 ? 19.516 -6.017 1.11 1 96.92 43 SER B CA 1
ATOM 1469 C C . SER B 1 43 ? 19.68 -5.088 2.308 1 96.92 43 SER B C 1
ATOM 1471 O O . SER B 1 43 ? 19.687 -5.54 3.455 1 96.92 43 SER B O 1
ATOM 1473 N N . GLU B 1 44 ? 19.805 -3.802 2.08 1 98.32 44 GLU B N 1
ATOM 1474 C CA . GLU B 1 44 ? 19.956 -2.838 3.166 1 98.32 44 GLU B CA 1
ATOM 1475 C C . GLU B 1 44 ? 18.757 -1.897 3.239 1 98.32 44 GLU B C 1
ATOM 1477 O O . GLU B 1 44 ? 17.964 -1.819 2.298 1 98.32 44 GLU B O 1
ATOM 1482 N N . THR B 1 45 ? 18.645 -1.307 4.364 1 98.36 45 THR B N 1
ATOM 1483 C CA . THR B 1 45 ? 17.567 -0.362 4.634 1 98.36 45 THR B CA 1
ATOM 1484 C C . THR B 1 45 ? 18.12 1.044 4.845 1 98.36 45 THR B C 1
ATOM 1486 O O . THR B 1 45 ? 19.295 1.211 5.18 1 98.36 45 THR B O 1
ATOM 1489 N N . ALA B 1 46 ? 17.323 1.995 4.592 1 98.45 46 ALA B N 1
ATOM 1490 C CA . ALA B 1 46 ? 17.658 3.388 4.875 1 98.45 46 ALA B CA 1
ATOM 1491 C C . ALA B 1 46 ? 16.413 4.187 5.25 1 98.45 46 ALA B C 1
ATOM 1493 O O . ALA B 1 46 ? 15.331 3.952 4.708 1 98.45 46 ALA B O 1
ATOM 1494 N N . LEU B 1 47 ? 16.585 5.053 6.142 1 98.07 47 LEU B N 1
ATOM 1495 C CA . LEU B 1 47 ? 15.562 6.047 6.45 1 98.07 47 LEU B CA 1
ATOM 1496 C C . LEU B 1 47 ? 15.689 7.259 5.535 1 98.07 47 LEU B C 1
ATOM 1498 O O . LEU B 1 47 ? 16.718 7.939 5.536 1 98.07 47 LEU B O 1
ATOM 1502 N N . ILE B 1 48 ? 14.7 7.544 4.76 1 98.4 48 ILE B N 1
ATOM 1503 C CA . ILE B 1 48 ? 14.699 8.678 3.842 1 98.4 48 ILE B CA 1
ATOM 1504 C C . ILE B 1 48 ? 13.831 9.8 4.408 1 98.4 48 ILE B C 1
ATOM 1506 O O . ILE B 1 48 ? 12.647 9.597 4.686 1 98.4 48 ILE B O 1
ATOM 1510 N N . HIS B 1 49 ? 14.391 10.919 4.506 1 98.19 49 HIS B N 1
ATOM 1511 C CA . HIS B 1 49 ? 13.683 12.065 5.063 1 98.19 49 HIS B CA 1
ATOM 1512 C C . HIS B 1 49 ? 12.864 12.78 3.993 1 98.19 49 HIS B C 1
ATOM 1514 O O . HIS B 1 49 ? 13.31 12.915 2.851 1 98.19 49 HIS B O 1
ATOM 1520 N N . THR B 1 50 ? 11.713 13.287 4.345 1 98.29 50 THR B N 1
ATOM 1521 C CA . THR B 1 50 ? 10.847 13.981 3.398 1 98.29 50 THR B CA 1
ATOM 1522 C C . THR B 1 50 ? 10.886 15.488 3.634 1 98.29 50 THR B C 1
ATOM 1524 O O . THR B 1 50 ? 10.482 16.268 2.769 1 98.29 50 THR B O 1
ATOM 1527 N N . GLY B 1 51 ? 11.207 15.885 4.903 1 98.1 51 GLY B N 1
ATOM 1528 C CA . GLY B 1 51 ? 11.306 17.299 5.23 1 98.1 51 GLY B CA 1
ATOM 1529 C C . GLY B 1 51 ? 9.968 17.928 5.57 1 98.1 51 GLY B C 1
ATOM 1530 O O . GLY B 1 51 ? 9.831 19.153 5.556 1 98.1 51 GLY B O 1
ATOM 1531 N N . ILE B 1 52 ? 8.901 17.036 5.856 1 97.74 52 ILE B N 1
ATOM 1532 C CA . ILE B 1 52 ? 7.592 17.607 6.156 1 97.74 52 ILE B CA 1
ATOM 1533 C C . ILE B 1 52 ? 7.049 17.002 7.449 1 97.74 52 ILE B C 1
ATOM 1535 O O . ILE B 1 52 ? 7.45 15.905 7.844 1 97.74 52 ILE B O 1
ATOM 1539 N N . LYS B 1 53 ? 6.182 17.724 8.084 1 97.14 53 LYS B N 1
ATOM 1540 C CA . LYS B 1 53 ? 5.333 17.318 9.2 1 97.14 53 LYS B CA 1
ATOM 1541 C C . LYS B 1 53 ? 3.857 17.521 8.87 1 97.14 53 LYS B C 1
ATOM 1543 O O . LYS B 1 53 ? 3.504 18.421 8.105 1 97.14 53 LYS B O 1
ATOM 1548 N N . ILE B 1 54 ? 3.059 16.689 9.51 1 97.3 54 ILE B N 1
ATOM 1549 C CA . ILE B 1 54 ? 1.655 16.82 9.136 1 97.3 54 ILE B CA 1
ATOM 1550 C C . ILE B 1 54 ? 0.785 16.818 10.391 1 97.3 54 ILE B C 1
ATOM 1552 O O . ILE B 1 54 ? 1.231 16.399 11.462 1 97.3 54 ILE B O 1
ATOM 1556 N N . GLU B 1 55 ? -0.414 17.303 10.207 1 96.7 55 GLU B N 1
ATOM 1557 C CA . GLU B 1 55 ? -1.524 17.204 11.15 1 96.7 55 GLU B CA 1
ATOM 1558 C C . GLU B 1 55 ? -2.747 16.565 10.497 1 96.7 55 GLU B C 1
ATOM 1560 O O . GLU B 1 55 ? -3.376 17.167 9.625 1 96.7 55 GLU B O 1
ATOM 1565 N N . LEU B 1 56 ? -3.017 15.397 10.982 1 96.18 56 LEU B N 1
ATOM 1566 C CA . LEU B 1 56 ? -4.115 14.624 10.412 1 96.18 56 LEU B CA 1
ATOM 1567 C C . LEU B 1 56 ? -5.455 15.085 10.978 1 96.18 56 LEU B C 1
ATOM 1569 O O . LEU B 1 56 ? -5.524 15.556 12.115 1 96.18 56 LEU B O 1
ATOM 1573 N N . PRO B 1 57 ? -6.516 14.945 10.135 1 94.28 57 PRO B N 1
ATOM 1574 C CA . PRO B 1 57 ? -7.85 15.151 10.704 1 94.28 57 PRO B CA 1
ATOM 1575 C C . PRO B 1 57 ? -8.154 14.197 11.857 1 94.28 57 PRO B C 1
ATOM 1577 O O . PRO B 1 57 ? -7.559 13.119 11.944 1 94.28 57 PRO B O 1
ATOM 1580 N N . ARG B 1 58 ? -9.033 14.62 12.687 1 92.81 58 ARG B N 1
ATOM 1581 C CA . ARG B 1 58 ? -9.422 13.78 13.815 1 92.81 58 ARG B CA 1
ATOM 1582 C C . ARG B 1 58 ? -9.928 12.422 13.338 1 92.81 58 ARG B C 1
ATOM 1584 O O . ARG B 1 58 ? -10.65 12.338 12.343 1 92.81 58 ARG B O 1
ATOM 1591 N N . ASN B 1 59 ? -9.57 11.358 14.012 1 94.95 59 ASN B N 1
ATOM 1592 C CA . ASN B 1 59 ? -10.021 9.987 13.797 1 94.95 59 ASN B CA 1
ATOM 1593 C C . ASN B 1 59 ? -9.518 9.433 12.467 1 94.95 59 ASN B C 1
ATOM 1595 O O . ASN B 1 59 ? -10.246 8.724 11.77 1 94.95 59 ASN B O 1
ATOM 1599 N N . THR B 1 60 ? -8.329 9.848 12.076 1 96.43 60 THR B N 1
ATOM 1600 C CA . THR B 1 60 ? -7.723 9.311 10.863 1 96.43 60 THR B CA 1
ATOM 1601 C C . THR B 1 60 ? -6.292 8.855 11.129 1 96.43 60 THR B C 1
ATOM 1603 O O . THR B 1 60 ? -5.721 9.163 12.177 1 96.43 60 THR B O 1
ATOM 1606 N N . GLU B 1 61 ? -5.844 8.066 10.272 1 97.28 61 GLU B N 1
ATOM 1607 C CA . GLU B 1 61 ? -4.433 7.711 10.152 1 97.28 61 GLU B CA 1
ATOM 1608 C C . GLU B 1 61 ? -3.922 7.952 8.735 1 97.28 61 GLU B C 1
ATOM 1610 O O . GLU B 1 61 ? -4.712 8.087 7.798 1 97.28 61 GLU B O 1
ATOM 1615 N N . ALA B 1 62 ? -2.629 8.086 8.708 1 97.43 62 ALA B N 1
ATOM 1616 C CA . ALA B 1 62 ? -1.989 8.016 7.397 1 97.43 62 ALA B CA 1
ATOM 1617 C C . ALA B 1 62 ? -1.225 6.706 7.229 1 97.43 62 ALA B C 1
ATOM 1619 O O . ALA B 1 62 ? -0.539 6.257 8.15 1 97.43 62 ALA B O 1
ATOM 1620 N N . GLN B 1 63 ? -1.408 6.074 6.13 1 98.18 63 GLN B N 1
ATOM 1621 C CA . GLN B 1 63 ? -0.655 4.888 5.736 1 98.18 63 GLN B CA 1
ATOM 1622 C C . GLN B 1 63 ? 0.384 5.224 4.67 1 98.18 63 GLN B C 1
ATOM 1624 O O . GLN B 1 63 ? 0.045 5.761 3.613 1 98.18 63 GLN B O 1
ATOM 1629 N N . VAL B 1 64 ? 1.632 4.929 4.995 1 98.49 64 VAL B N 1
ATOM 1630 C CA . VAL B 1 64 ? 2.697 5.055 4.007 1 98.49 64 VAL B CA 1
ATOM 1631 C C . VAL B 1 64 ? 2.861 3.738 3.253 1 98.49 64 VAL B C 1
ATOM 1633 O O . VAL B 1 64 ? 3.129 2.697 3.859 1 98.49 64 VAL B O 1
ATOM 1636 N N . ARG B 1 65 ? 2.713 3.8 1.929 1 98.54 65 ARG B N 1
ATOM 1637 C CA . ARG B 1 65 ? 2.666 2.59 1.114 1 98.54 65 ARG B CA 1
ATOM 1638 C C . ARG B 1 65 ? 3.72 2.631 0.012 1 98.54 65 ARG B C 1
ATOM 1640 O O . ARG B 1 65 ? 4.12 3.71 -0.431 1 98.54 65 ARG B O 1
ATOM 1647 N N . PRO B 1 66 ? 4.147 1.437 -0.396 1 98.29 66 PRO B N 1
ATOM 1648 C CA . PRO B 1 66 ? 5.124 1.37 -1.485 1 98.29 66 PRO B CA 1
ATOM 1649 C C . PRO B 1 66 ? 4.551 1.834 -2.822 1 98.29 66 PRO B C 1
ATOM 1651 O O . PRO B 1 66 ? 3.336 1.776 -3.03 1 98.29 66 PRO B O 1
ATOM 1654 N N . ARG B 1 67 ? 5.46 2.283 -3.676 1 96.42 67 ARG B N 1
ATOM 1655 C CA . ARG B 1 67 ? 5.111 2.561 -5.065 1 96.42 67 ARG B CA 1
ATOM 1656 C C . ARG B 1 67 ? 5.357 1.34 -5.946 1 96.42 67 ARG B C 1
ATOM 1658 O O . ARG B 1 67 ? 6.455 0.779 -5.946 1 96.42 67 ARG B O 1
ATOM 1665 N N . SER B 1 68 ? 4.415 1.049 -6.707 1 95.47 68 SER B N 1
ATOM 1666 C CA . SER B 1 68 ? 4.548 -0.118 -7.573 1 95.47 68 SER B CA 1
ATOM 1667 C C . SER B 1 68 ? 5.713 0.045 -8.544 1 95.47 68 SER B C 1
ATOM 1669 O O . SER B 1 68 ? 6.42 -0.92 -8.841 1 95.47 68 SER B O 1
ATOM 1671 N N . GLY B 1 69 ? 5.925 1.256 -9.042 1 94.74 69 GLY B N 1
ATOM 1672 C CA . GLY B 1 69 ? 7.01 1.5 -9.978 1 94.74 69 GLY B CA 1
ATOM 1673 C C . GLY B 1 69 ? 8.376 1.169 -9.40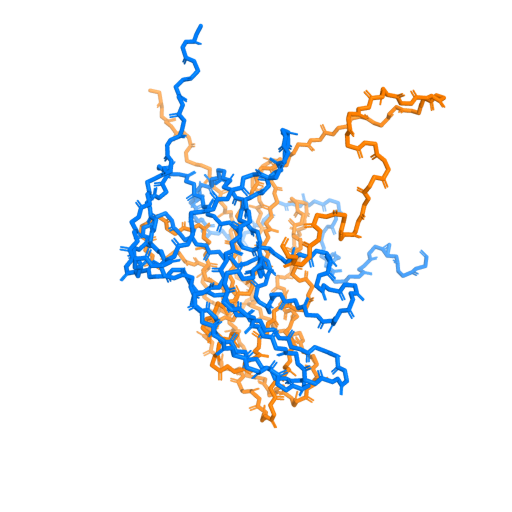7 1 94.74 69 GLY B C 1
ATOM 1674 O O . GLY B 1 69 ? 9.205 0.554 -10.083 1 94.74 69 GLY B O 1
ATOM 1675 N N . LEU B 1 70 ? 8.632 1.574 -8.223 1 96.57 70 LEU B N 1
ATOM 1676 C CA . LEU B 1 70 ? 9.904 1.282 -7.572 1 96.57 70 LEU B CA 1
ATOM 1677 C C . LEU B 1 70 ? 10.044 -0.211 -7.295 1 96.57 70 LEU B C 1
ATOM 1679 O O . LEU B 1 70 ? 11.129 -0.776 -7.449 1 96.57 70 LEU B O 1
ATOM 1683 N N . ALA B 1 71 ? 8.927 -0.788 -6.856 1 96.91 71 ALA B N 1
ATOM 1684 C CA . ALA B 1 71 ? 8.932 -2.223 -6.584 1 96.91 71 ALA B CA 1
ATOM 1685 C C . ALA B 1 71 ? 9.232 -3.021 -7.851 1 96.91 71 ALA B C 1
ATOM 1687 O O . ALA B 1 71 ? 10.095 -3.901 -7.848 1 96.91 71 ALA B O 1
ATOM 1688 N N . LEU B 1 72 ? 8.521 -2.738 -8.915 1 95.43 72 LEU B N 1
ATOM 1689 C CA . LEU B 1 72 ? 8.629 -3.495 -10.158 1 95.43 72 LEU B CA 1
ATOM 1690 C C . LEU B 1 72 ? 10 -3.299 -10.796 1 95.43 72 LEU B C 1
ATOM 1692 O O . LEU B 1 72 ? 10.656 -4.27 -11.179 1 95.43 72 LEU B O 1
ATOM 1696 N N . LYS B 1 73 ? 10.49 -2.066 -10.82 1 96.01 73 LYS B N 1
ATOM 1697 C CA . LYS B 1 73 ? 11.685 -1.747 -11.595 1 96.01 73 LYS B CA 1
ATOM 1698 C C . LYS B 1 73 ? 12.951 -1.998 -10.78 1 96.01 73 LYS B C 1
ATOM 1700 O O . LYS B 1 73 ? 13.994 -2.35 -11.336 1 96.01 73 LYS B O 1
ATOM 1705 N N . HIS B 1 74 ? 12.806 -1.829 -9.427 1 96.85 74 HIS B N 1
ATOM 1706 C CA . HIS B 1 74 ? 14.046 -1.794 -8.659 1 96.85 74 HIS B CA 1
ATOM 1707 C C . HIS B 1 74 ? 13.96 -2.698 -7.434 1 96.85 74 HIS B C 1
ATOM 1709 O O . HIS B 1 74 ? 14.924 -2.814 -6.674 1 96.85 74 HIS B O 1
ATOM 1715 N N . SER B 1 75 ? 12.833 -3.347 -7.209 1 97.88 75 SER B N 1
ATOM 1716 C CA . SER B 1 75 ? 12.604 -4.193 -6.043 1 97.88 75 SER B CA 1
ATOM 1717 C C . SER B 1 75 ? 12.773 -3.406 -4.747 1 97.88 75 SER B C 1
ATOM 1719 O O . SER B 1 75 ? 13.333 -3.915 -3.774 1 97.88 75 SER B O 1
ATOM 1721 N N . ILE B 1 76 ? 12.394 -2.143 -4.814 1 98.44 76 ILE B N 1
ATOM 1722 C CA . ILE B 1 76 ? 12.392 -1.257 -3.655 1 98.44 76 ILE B CA 1
ATOM 1723 C C . ILE B 1 76 ? 10.997 -1.222 -3.035 1 98.44 76 ILE B C 1
ATOM 1725 O O . ILE B 1 76 ? 9.996 -1.119 -3.748 1 98.44 76 ILE B O 1
ATOM 1729 N N . THR B 1 77 ? 10.925 -1.31 -1.761 1 98.45 77 THR B N 1
ATOM 1730 C CA . THR B 1 77 ? 9.641 -1.219 -1.074 1 98.45 77 THR B CA 1
ATOM 1731 C C . THR B 1 77 ? 9.797 -0.518 0.272 1 98.45 77 THR B C 1
ATOM 1733 O O . THR B 1 77 ? 10.912 -0.185 0.68 1 98.45 77 THR B O 1
ATOM 1736 N N . VAL B 1 78 ? 8.667 -0.169 0.828 1 98.57 78 VAL B N 1
ATOM 1737 C CA . VAL B 1 78 ? 8.62 0.347 2.192 1 98.57 78 VAL B CA 1
ATOM 1738 C C . VAL B 1 78 ? 8.665 -0.811 3.186 1 98.57 78 VAL B C 1
ATOM 1740 O O . VAL B 1 78 ? 7.759 -1.647 3.216 1 98.57 78 VAL B O 1
ATOM 1743 N N . LEU B 1 79 ? 9.639 -0.846 4.006 1 97.4 79 LEU B N 1
ATOM 1744 C CA . LEU B 1 79 ? 9.93 -2.02 4.821 1 97.4 79 LEU B CA 1
ATOM 1745 C C . LEU B 1 79 ? 8.785 -2.311 5.785 1 97.4 79 LEU B C 1
ATOM 1747 O O . LEU B 1 79 ? 8.401 -3.468 5.968 1 97.4 79 LEU B O 1
ATOM 1751 N N . ASN B 1 80 ? 8.265 -1.302 6.356 1 96.12 80 ASN B N 1
ATOM 1752 C CA . ASN B 1 80 ? 7.242 -1.466 7.383 1 96.12 80 ASN B CA 1
ATOM 1753 C C . ASN B 1 80 ? 5.846 -1.182 6.835 1 96.12 80 ASN B C 1
ATOM 1755 O O . ASN B 1 80 ? 4.991 -0.652 7.547 1 96.12 80 ASN B O 1
ATOM 1759 N N . THR B 1 81 ? 5.605 -1.474 5.668 1 95.98 81 THR B N 1
ATOM 1760 C CA . THR B 1 81 ? 4.352 -1.15 4.995 1 95.98 81 THR B CA 1
ATOM 1761 C C . THR B 1 81 ? 3.212 -2.011 5.531 1 95.98 81 THR B C 1
ATOM 1763 O O . THR B 1 81 ? 3.409 -3.188 5.841 1 95.98 81 THR B O 1
ATOM 1766 N N . PRO B 1 82 ? 2.062 -1.501 5.628 1 96.72 82 PRO B N 1
ATOM 1767 C CA . PRO B 1 82 ? 1.898 -0.046 5.614 1 96.72 82 PRO B CA 1
ATOM 1768 C C . PRO B 1 82 ? 2.477 0.625 6.858 1 96.72 82 PRO B C 1
ATOM 1770 O O . PRO B 1 82 ? 2.273 0.144 7.975 1 96.72 82 PRO B O 1
ATOM 1773 N N . GLY B 1 83 ? 3.274 1.632 6.602 1 96.48 83 GLY B N 1
ATOM 1774 C CA . GLY B 1 83 ? 3.697 2.448 7.729 1 96.48 83 GLY B CA 1
ATOM 1775 C C . GLY B 1 83 ? 2.572 3.273 8.325 1 96.48 83 GLY B C 1
ATOM 1776 O O . GLY B 1 83 ? 1.791 3.886 7.594 1 96.48 83 GLY B O 1
ATOM 1777 N N . THR B 1 84 ? 2.488 3.322 9.594 1 96.17 84 THR B N 1
ATOM 1778 C CA . THR B 1 84 ? 1.393 4.008 10.27 1 96.17 84 THR B CA 1
ATOM 1779 C C . THR B 1 84 ? 1.86 5.346 10.836 1 96.17 84 THR B C 1
ATOM 1781 O O . THR B 1 84 ? 2.877 5.411 11.53 1 96.17 84 THR B O 1
ATOM 1784 N N . ILE B 1 85 ? 1.159 6.354 10.452 1 95.85 85 ILE B N 1
ATOM 1785 C CA . ILE B 1 85 ? 1.292 7.657 11.095 1 95.85 85 ILE B CA 1
ATOM 1786 C C . ILE B 1 85 ? 0.04 7.958 11.914 1 95.85 85 ILE B C 1
ATOM 1788 O O . ILE B 1 85 ? -1.061 8.05 11.366 1 95.85 85 ILE B O 1
ATOM 1792 N N . ASP B 1 86 ? 0.274 8.144 13.127 1 95 86 ASP B N 1
ATOM 1793 C CA . ASP B 1 86 ? -0.841 8.368 14.042 1 95 86 ASP B CA 1
ATOM 1794 C C . ASP B 1 86 ? -1.345 9.806 13.952 1 95 86 ASP B C 1
ATOM 1796 O O . ASP B 1 86 ? -0.577 10.721 13.647 1 95 86 ASP B O 1
ATOM 1800 N N . GLU B 1 87 ? -2.555 9.954 14.295 1 93.54 87 GLU B N 1
ATOM 1801 C CA . GLU B 1 87 ? -3.212 11.257 14.294 1 93.54 87 GLU B CA 1
ATOM 1802 C C . GLU B 1 87 ? -2.418 12.276 15.107 1 93.54 87 GLU B C 1
ATOM 1804 O O . GLU B 1 87 ? -2.329 13.446 14.73 1 93.54 87 GLU B O 1
ATOM 1809 N N . GLY B 1 88 ? -1.789 11.875 16.209 1 92.06 88 GLY B N 1
ATOM 1810 C CA . GLY B 1 88 ? -1.141 12.784 17.141 1 92.06 88 GLY B CA 1
ATOM 1811 C C . GLY B 1 88 ? 0.327 13.011 16.831 1 92.06 88 GLY B C 1
ATOM 1812 O O . GLY B 1 88 ? 0.996 13.794 17.508 1 92.06 88 GLY B O 1
ATOM 1813 N N . TYR B 1 89 ? 0.796 12.309 15.862 1 93.47 89 TYR B N 1
ATOM 1814 C CA . TYR B 1 89 ? 2.211 12.441 15.535 1 93.47 89 TYR B CA 1
ATOM 1815 C C . TYR B 1 89 ? 2.492 13.776 14.857 1 93.47 89 TYR B C 1
ATOM 1817 O O . TYR B 1 89 ? 1.788 14.165 13.921 1 93.47 89 TYR B O 1
ATOM 1825 N N . ARG B 1 90 ? 3.545 14.476 15.296 1 94.7 90 ARG B N 1
ATOM 1826 C CA . ARG B 1 90 ? 3.901 15.779 14.743 1 94.7 90 ARG B CA 1
ATOM 1827 C C . ARG B 1 90 ? 5.369 15.818 14.333 1 94.7 90 ARG B C 1
ATOM 1829 O O . ARG B 1 90 ? 5.93 16.894 14.116 1 94.7 90 ARG B O 1
ATOM 1836 N N . GLY B 1 91 ? 6.053 14.687 14.31 1 94.56 91 GLY B N 1
ATOM 1837 C CA . GLY B 1 91 ? 7.431 14.619 13.852 1 94.56 91 GLY B CA 1
ATOM 1838 C C . GLY B 1 91 ? 7.556 14.554 12.342 1 94.56 91 GLY B C 1
ATOM 1839 O O . GLY B 1 91 ? 6.55 14.486 11.633 1 94.56 91 GLY B O 1
ATOM 1840 N N . GLU B 1 92 ? 8.802 14.568 11.938 1 96.85 92 GLU B N 1
ATOM 1841 C CA . GLU B 1 92 ? 9.045 14.455 10.503 1 96.85 92 GLU B CA 1
ATOM 1842 C C . GLU B 1 92 ? 8.618 13.088 9.977 1 96.85 92 GLU B C 1
ATOM 1844 O O . GLU B 1 92 ? 8.876 12.064 10.613 1 96.85 92 GLU B O 1
ATOM 1849 N N . ILE B 1 93 ? 8.017 13.152 8.867 1 97.07 93 ILE B N 1
ATOM 1850 C CA . ILE B 1 93 ? 7.726 11.897 8.183 1 97.07 93 ILE B CA 1
ATOM 1851 C C . ILE B 1 93 ? 8.996 11.36 7.528 1 97.07 93 ILE B C 1
ATOM 1853 O O . ILE B 1 93 ? 9.571 12.008 6.65 1 97.07 93 ILE B O 1
ATOM 1857 N N . GLY B 1 94 ? 9.427 10.271 8 1 97.64 94 GLY B N 1
ATOM 1858 C CA . GLY B 1 94 ? 10.49 9.491 7.386 1 97.64 94 GLY B CA 1
ATOM 1859 C C . GLY B 1 94 ? 10.003 8.186 6.786 1 97.64 94 GLY B C 1
ATOM 1860 O O . GLY B 1 94 ? 9.083 7.559 7.315 1 97.64 94 GLY B O 1
ATOM 1861 N N . ILE B 1 95 ? 10.641 7.813 5.713 1 98.29 95 ILE B N 1
ATOM 1862 C CA . ILE B 1 95 ? 10.248 6.591 5.019 1 98.29 95 ILE B CA 1
ATOM 1863 C C . ILE B 1 95 ? 11.375 5.564 5.103 1 98.29 95 ILE B C 1
ATOM 1865 O O . ILE B 1 95 ? 12.508 5.842 4.702 1 98.29 95 ILE B O 1
ATOM 1869 N N . ILE B 1 96 ? 11.087 4.393 5.61 1 98.4 96 ILE B N 1
ATOM 1870 C CA . ILE B 1 96 ? 12.077 3.322 5.657 1 98.4 96 ILE B CA 1
ATOM 1871 C C . ILE B 1 96 ? 11.968 2.464 4.398 1 98.4 96 ILE B C 1
ATOM 1873 O O . ILE B 1 96 ? 10.993 1.731 4.221 1 98.4 96 ILE B O 1
ATOM 1877 N N . LEU B 1 97 ? 12.968 2.579 3.604 1 98.61 97 LEU B N 1
ATOM 1878 C CA . LEU B 1 97 ? 13.022 1.781 2.383 1 98.61 97 LEU B CA 1
ATOM 1879 C C . LEU B 1 97 ? 13.986 0.61 2.541 1 98.61 97 LEU B C 1
ATOM 1881 O O . LEU B 1 97 ? 14.971 0.706 3.276 1 98.61 97 LEU B O 1
ATOM 1885 N N . ILE B 1 98 ? 13.651 -0.425 1.888 1 98.68 98 ILE B N 1
ATOM 1886 C CA . ILE B 1 98 ? 14.558 -1.563 1.788 1 98.68 98 ILE B CA 1
ATOM 1887 C C . ILE B 1 98 ? 14.772 -1.925 0.32 1 98.68 98 ILE B C 1
ATOM 1889 O O . ILE B 1 98 ? 13.831 -1.891 -0.477 1 98.68 98 ILE B O 1
ATOM 1893 N N . ASN B 1 99 ? 16.019 -2.252 0.013 1 98.57 99 ASN B N 1
ATOM 1894 C CA . ASN B 1 99 ? 16.416 -2.681 -1.324 1 98.57 99 ASN B CA 1
ATOM 1895 C C . ASN B 1 99 ? 16.523 -4.2 -1.417 1 98.57 99 ASN B C 1
ATOM 1897 O O . ASN B 1 99 ? 17.491 -4.789 -0.934 1 98.57 99 ASN B O 1
ATOM 1901 N N . HIS B 1 100 ? 15.563 -4.812 -2.094 1 98.02 100 HIS B N 1
ATOM 1902 C CA . HIS B 1 100 ? 15.604 -6.252 -2.327 1 98.02 100 HIS B CA 1
ATOM 1903 C C . HIS B 1 100 ? 16.228 -6.574 -3.681 1 98.02 100 HIS B C 1
ATOM 1905 O O . HIS B 1 100 ? 16.269 -7.736 -4.089 1 98.02 100 HIS B O 1
ATOM 1911 N N . GLY B 1 101 ? 16.611 -5.568 -4.395 1 96.56 101 GLY B N 1
ATOM 1912 C CA . GLY B 1 101 ? 17.236 -5.751 -5.695 1 96.56 101 GLY B CA 1
ATOM 1913 C C . GLY B 1 101 ? 18.679 -6.21 -5.604 1 96.56 101 GLY B C 1
ATOM 1914 O O . GLY B 1 101 ? 19.205 -6.408 -4.507 1 96.56 101 GLY B O 1
ATOM 1915 N N . LYS B 1 102 ? 19.299 -6.377 -6.767 1 95.99 102 LYS B N 1
ATOM 1916 C CA . LYS B 1 102 ? 20.663 -6.892 -6.855 1 95.99 102 LYS B CA 1
ATOM 1917 C C . LYS B 1 102 ? 21.668 -5.758 -7.032 1 95.99 102 LYS B C 1
ATOM 1919 O O . LYS B 1 102 ? 22.876 -5.965 -6.897 1 95.99 102 LYS B O 1
ATOM 1924 N N . LEU B 1 103 ? 21.201 -4.568 -7.314 1 97.31 103 LEU B N 1
ATOM 1925 C CA . LEU B 1 103 ? 22.041 -3.397 -7.539 1 97.31 103 LEU B CA 1
ATOM 1926 C C . LEU B 1 103 ? 21.721 -2.297 -6.532 1 97.31 103 LEU B C 1
ATOM 1928 O O . LEU B 1 103 ? 20.601 -2.226 -6.019 1 97.31 103 LEU B O 1
ATOM 1932 N N . PRO B 1 104 ? 22.703 -1.478 -6.242 1 98.59 104 PRO B N 1
ATOM 1933 C CA . PRO B 1 104 ? 22.396 -0.324 -5.394 1 98.59 104 PRO B CA 1
ATOM 1934 C C . PRO B 1 104 ? 21.314 0.574 -5.99 1 98.59 104 PRO B C 1
ATOM 1936 O O . PRO B 1 104 ? 21.256 0.751 -7.209 1 98.59 104 PRO B O 1
ATOM 1939 N N . PHE B 1 105 ? 20.545 1.059 -5.168 1 98.68 105 PHE B N 1
ATOM 1940 C CA . PHE B 1 105 ? 19.487 1.968 -5.592 1 98.68 105 PHE B CA 1
ATOM 1941 C C . PHE B 1 105 ? 19.756 3.382 -5.092 1 98.68 105 PHE B C 1
ATOM 1943 O O . PHE B 1 105 ? 19.95 3.596 -3.893 1 98.68 105 PHE B O 1
ATOM 1950 N N . LYS B 1 106 ? 19.695 4.333 -5.955 1 98.73 106 LYS B N 1
ATOM 1951 C CA . LYS B 1 106 ? 19.952 5.728 -5.608 1 98.73 106 LYS B CA 1
ATOM 1952 C C . LYS B 1 106 ? 18.648 6.507 -5.46 1 98.73 106 LYS B C 1
ATOM 1954 O O . LYS B 1 106 ? 17.899 6.662 -6.426 1 98.73 106 LYS B O 1
ATOM 1959 N N . VAL B 1 107 ? 18.402 6.952 -4.277 1 98.61 107 VAL B N 1
ATOM 1960 C CA . VAL B 1 107 ? 17.334 7.921 -4.052 1 98.61 107 VAL B CA 1
ATOM 1961 C C . VAL B 1 107 ? 17.829 9.324 -4.394 1 98.61 107 VAL B C 1
ATOM 1963 O O . VAL B 1 107 ? 18.818 9.796 -3.828 1 98.61 107 VAL B O 1
ATOM 1966 N N . GLU B 1 108 ? 17.122 9.926 -5.279 1 98.28 108 GLU B N 1
ATOM 1967 C CA . GLU B 1 108 ? 17.477 11.291 -5.653 1 98.28 108 GLU B CA 1
ATOM 1968 C C . GLU B 1 108 ? 16.617 12.309 -4.909 1 98.28 108 GLU B C 1
ATOM 1970 O O . GLU B 1 108 ? 15.514 11.988 -4.461 1 98.28 108 GLU B O 1
ATOM 1975 N N . LYS B 1 109 ? 17.181 13.493 -4.863 1 97.66 109 LYS B N 1
ATOM 1976 C CA . LYS B 1 109 ? 16.367 14.575 -4.317 1 97.66 109 LYS B CA 1
ATOM 1977 C C . LYS B 1 109 ? 15.096 14.775 -5.138 1 97.66 109 LYS B C 1
ATOM 1979 O O . LYS B 1 109 ? 15.139 14.763 -6.37 1 97.66 109 LYS B O 1
ATOM 1984 N N . ASN B 1 110 ? 13.954 14.835 -4.4 1 97.21 110 ASN B N 1
ATOM 1985 C CA . ASN B 1 110 ? 12.645 15.113 -4.981 1 97.21 110 ASN B CA 1
ATOM 1986 C C . ASN B 1 110 ? 12.088 13.897 -5.717 1 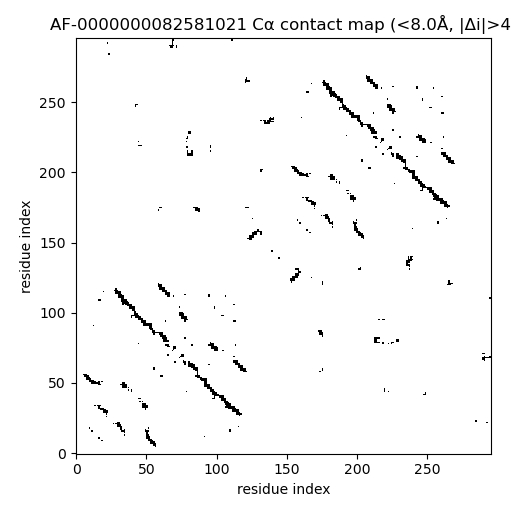97.21 110 ASN B C 1
ATOM 1988 O O . ASN B 1 110 ? 11.141 14.018 -6.496 1 97.21 110 ASN B O 1
ATOM 1992 N N . MET B 1 111 ? 12.734 12.791 -5.522 1 97.91 111 MET B N 1
ATOM 1993 C CA . MET B 1 111 ? 12.212 11.549 -6.083 1 97.91 111 MET B CA 1
ATOM 1994 C C . MET B 1 111 ? 10.959 11.1 -5.338 1 97.91 111 MET B C 1
ATOM 1996 O O . MET B 1 111 ? 10.9 11.181 -4.11 1 97.91 111 MET B O 1
ATOM 2000 N N . LYS B 1 112 ? 9.961 10.57 -6.071 1 98.25 112 LYS B N 1
ATOM 2001 C CA . LYS B 1 112 ? 8.82 9.903 -5.451 1 98.25 112 LYS B CA 1
ATOM 2002 C C . LYS B 1 112 ? 9.238 8.587 -4.803 1 98.25 112 LYS B C 1
ATOM 2004 O O . LYS B 1 112 ? 9.636 7.647 -5.494 1 98.25 112 LYS B O 1
ATOM 2009 N N . ILE B 1 113 ? 9.098 8.488 -3.491 1 98.37 113 ILE B N 1
ATOM 2010 C CA . ILE B 1 113 ? 9.696 7.323 -2.849 1 98.37 113 ILE B CA 1
ATOM 2011 C C . ILE B 1 113 ? 8.607 6.485 -2.182 1 98.37 113 ILE B C 1
ATOM 2013 O O . ILE B 1 113 ? 8.841 5.331 -1.814 1 98.37 113 ILE B O 1
ATOM 2017 N N . ALA B 1 114 ? 7.426 7.023 -1.977 1 98.45 114 ALA B N 1
ATOM 2018 C CA . ALA B 1 114 ? 6.272 6.357 -1.378 1 98.45 114 ALA B CA 1
ATOM 2019 C C . ALA B 1 114 ? 4.987 7.131 -1.658 1 98.45 114 ALA B C 1
ATOM 2021 O O . ALA B 1 114 ? 5.01 8.16 -2.337 1 98.45 114 ALA B O 1
ATOM 2022 N N . GLN B 1 115 ? 3.897 6.559 -1.226 1 98.12 115 GLN B N 1
ATOM 2023 C CA . GLN B 1 115 ? 2.621 7.266 -1.258 1 98.12 115 GLN B CA 1
ATOM 2024 C C . GLN B 1 115 ? 1.912 7.183 0.091 1 98.12 115 GLN B C 1
ATOM 2026 O O . GLN B 1 115 ? 2.107 6.225 0.842 1 98.12 115 GLN B O 1
ATOM 2031 N N . MET B 1 116 ? 1.157 8.198 0.344 1 98.14 116 MET B N 1
ATOM 2032 C CA . MET B 1 116 ? 0.442 8.303 1.613 1 98.14 116 MET B CA 1
ATOM 2033 C C . MET B 1 116 ? -1.067 8.273 1.391 1 98.14 116 MET B C 1
ATOM 2035 O O . MET B 1 116 ? -1.589 9.003 0.547 1 98.14 116 MET B O 1
ATOM 2039 N N . VAL B 1 117 ? -1.743 7.443 2.063 1 97.21 117 VAL B N 1
ATOM 2040 C CA . VAL B 1 117 ? -3.198 7.338 2.011 1 97.21 117 VAL B CA 1
ATOM 2041 C C . VAL B 1 117 ? -3.788 7.638 3.387 1 97.21 117 VAL B C 1
ATOM 2043 O O . VAL B 1 117 ? -3.392 7.03 4.384 1 97.21 117 VAL B O 1
ATOM 2046 N N . VAL B 1 118 ? -4.698 8.59 3.483 1 96.36 118 VAL B N 1
ATOM 2047 C CA . VAL B 1 118 ? -5.375 8.919 4.733 1 96.36 118 VAL B CA 1
ATOM 2048 C C . VAL B 1 118 ? -6.637 8.073 4.876 1 96.36 118 VAL B C 1
ATOM 2050 O O . VAL B 1 118 ? -7.444 7.988 3.947 1 96.36 118 VAL B O 1
ATOM 2053 N N . LYS B 1 119 ? -6.743 7.438 6.015 1 96.13 119 LYS B N 1
ATOM 2054 C CA . LYS B 1 119 ? -7.86 6.53 6.257 1 96.13 119 LYS B CA 1
ATOM 2055 C C . LYS B 1 119 ? -8.556 6.854 7.576 1 96.13 119 LYS B C 1
ATOM 2057 O O . LYS B 1 119 ? -7.907 7.248 8.547 1 96.13 119 LYS B O 1
ATOM 2062 N N . PRO B 1 120 ? -9.859 6.626 7.596 1 94.9 120 PRO B N 1
ATOM 2063 C CA . PRO B 1 120 ? -10.526 6.71 8.897 1 94.9 120 PRO B CA 1
ATOM 2064 C C . PRO B 1 120 ? -10.123 5.579 9.841 1 94.9 120 PRO B C 1
ATOM 2066 O O . PRO B 1 120 ? -9.754 4.493 9.386 1 94.9 120 PRO B O 1
ATOM 2069 N N . VAL B 1 121 ? -10.155 5.855 11.108 1 94.7 121 VAL B N 1
ATOM 2070 C CA . VAL B 1 121 ? -9.861 4.864 12.138 1 94.7 121 VAL B CA 1
ATOM 2071 C C . VAL B 1 121 ? -11.104 4.62 12.99 1 94.7 121 VAL B C 1
ATOM 2073 O O . VAL B 1 121 ? -11.78 5.567 13.4 1 94.7 121 VAL B O 1
ATOM 2076 N N . LEU B 1 122 ? -11.468 3.383 13.168 1 93.2 122 LEU B N 1
ATOM 2077 C CA . LEU B 1 122 ? -12.508 2.999 14.116 1 93.2 122 LEU B CA 1
ATOM 2078 C C . LEU B 1 122 ? -11.907 2.657 15.475 1 93.2 122 LEU B C 1
ATOM 2080 O O . LEU B 1 122 ? -11.065 1.762 15.578 1 93.2 122 LEU B O 1
ATOM 2084 N N . LYS B 1 123 ? -12.297 3.357 16.472 1 93.5 123 LYS B N 1
ATOM 2085 C CA . LYS B 1 123 ? -11.874 3.037 17.832 1 93.5 123 LYS B CA 1
ATOM 2086 C C . LYS B 1 123 ? -12.819 2.028 18.479 1 93.5 123 LYS B C 1
ATOM 2088 O O . LYS B 1 123 ? -14.04 2.15 18.362 1 93.5 123 LYS B O 1
ATOM 2093 N N . VAL B 1 124 ? -12.334 0.997 19.153 1 94.84 124 VAL B N 1
ATOM 2094 C CA . VAL B 1 124 ? -13.151 -0.046 19.764 1 94.84 124 VAL B CA 1
ATOM 2095 C C . VAL B 1 124 ? -12.859 -0.122 21.261 1 94.84 124 VAL B C 1
ATOM 2097 O O . VAL B 1 124 ? -11.779 0.27 21.71 1 94.84 124 VAL B O 1
ATOM 2100 N N . ASN B 1 125 ? -13.846 -0.593 21.962 1 96.12 125 ASN B N 1
ATOM 2101 C CA . ASN B 1 125 ? -13.668 -0.907 23.375 1 96.12 125 ASN B CA 1
ATOM 2102 C C . ASN B 1 125 ? -13.32 -2.379 23.583 1 96.12 125 ASN B C 1
ATOM 2104 O O . ASN B 1 125 ? -14.013 -3.262 23.076 1 96.12 125 ASN B O 1
ATOM 2108 N N . ILE B 1 126 ? -12.32 -2.676 24.347 1 95.76 126 ILE B N 1
ATOM 2109 C CA . ILE B 1 126 ? -11.882 -4.046 24.589 1 95.76 126 ILE B CA 1
ATOM 2110 C C . ILE B 1 126 ? -12.636 -4.625 25.784 1 95.76 126 ILE B C 1
ATOM 2112 O O . ILE B 1 126 ? -12.641 -4.037 26.868 1 95.76 126 ILE B O 1
ATOM 2116 N N . ILE B 1 127 ? -13.364 -5.755 25.479 1 96.77 127 ILE B N 1
ATOM 2117 C CA . ILE B 1 127 ? -14.087 -6.466 26.527 1 96.77 127 ILE B CA 1
ATOM 2118 C C . ILE B 1 127 ? -13.581 -7.904 26.618 1 96.77 127 ILE B C 1
ATOM 2120 O O . ILE B 1 127 ? -13.612 -8.644 25.632 1 96.77 127 ILE B O 1
ATOM 2124 N N . LYS B 1 128 ? -13.096 -8.329 27.739 1 96.4 128 LYS B N 1
ATOM 2125 C CA . LYS B 1 128 ? -12.694 -9.713 27.97 1 96.4 128 LYS B CA 1
ATOM 2126 C C . LYS B 1 128 ? -13.908 -10.608 28.201 1 96.4 128 LYS B C 1
ATOM 2128 O O . LYS B 1 128 ? -14.775 -10.288 29.016 1 96.4 128 LYS B O 1
ATOM 2133 N N . VAL B 1 129 ? -14.009 -11.762 27.478 1 96.3 129 VAL B N 1
ATOM 2134 C CA . VAL B 1 129 ? -15.104 -12.712 27.645 1 96.3 129 VAL B CA 1
ATOM 2135 C C . VAL B 1 129 ? -14.543 -14.121 27.819 1 96.3 129 VAL B C 1
ATOM 2137 O O . VAL B 1 129 ? -13.38 -14.377 27.498 1 96.3 129 VAL B O 1
ATOM 2140 N N . GLN B 1 130 ? -15.258 -15.067 28.316 1 95.73 130 GLN B N 1
ATOM 2141 C CA . GLN B 1 130 ? -14.808 -16.438 28.534 1 95.73 130 GLN B CA 1
ATOM 2142 C C . GLN B 1 130 ? -14.823 -17.235 27.233 1 95.73 130 GLN B C 1
ATOM 2144 O O . GLN B 1 130 ? -14.016 -18.149 27.049 1 95.73 130 GLN B O 1
ATOM 2149 N N . GLN B 1 131 ? -15.832 -16.919 26.399 1 93.01 131 GLN B N 1
ATOM 2150 C CA . GLN B 1 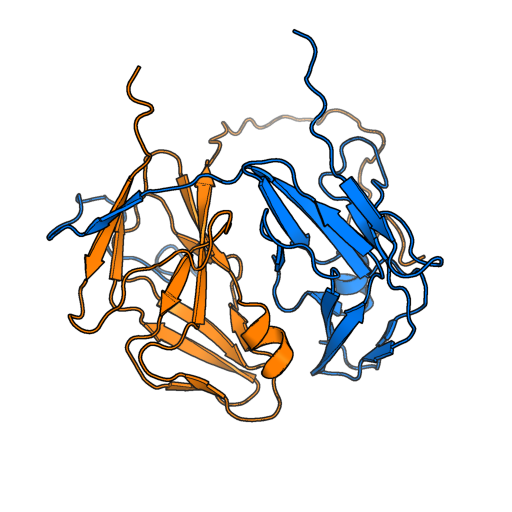131 ? -15.953 -17.661 25.148 1 93.01 131 GLN B CA 1
ATOM 2151 C C . GLN B 1 131 ? -16.451 -16.761 24.02 1 93.01 131 GLN B C 1
ATOM 2153 O O . GLN B 1 131 ? -17.301 -15.896 24.239 1 93.01 131 GLN B O 1
ATOM 2158 N N . LEU B 1 132 ? -15.936 -17.073 22.844 1 89.66 132 LEU B N 1
ATOM 2159 C CA . LEU B 1 132 ? -16.409 -16.373 21.655 1 89.66 132 LEU B CA 1
ATOM 2160 C C . LEU B 1 132 ? -17.576 -17.117 21.014 1 89.66 132 LEU B C 1
ATOM 2162 O O . LEU B 1 132 ? -17.791 -18.299 21.291 1 89.66 132 LEU B O 1
ATOM 2166 N N . SER B 1 133 ? -18.211 -16.26 20.035 1 88.07 133 SER B N 1
ATOM 2167 C CA . SER B 1 133 ? -19.288 -16.904 19.29 1 88.07 133 SER B CA 1
ATOM 2168 C C . SER B 1 133 ? -18.739 -17.901 18.274 1 88.07 133 SER B C 1
ATOM 2170 O O . SER B 1 133 ? -17.638 -17.718 17.751 1 88.07 133 SER B O 1
ATOM 2172 N N . GLU B 1 134 ? -19.321 -19.039 18.031 1 81.77 134 GLU B N 1
ATOM 2173 C CA . GLU B 1 134 ? -18.918 -20.05 17.058 1 81.77 134 GLU B CA 1
ATOM 2174 C C . GLU B 1 134 ? -19.241 -19.605 15.634 1 81.77 134 GLU B C 1
ATOM 2176 O O . GLU B 1 134 ? -20.272 -18.973 15.395 1 81.77 134 GLU B O 1
ATOM 2181 N N . THR B 1 135 ? -18.203 -19.684 14.805 1 79.15 135 THR B N 1
ATOM 2182 C CA . THR B 1 135 ? -18.46 -19.42 13.394 1 79.15 135 THR B CA 1
ATOM 2183 C C . THR B 1 135 ? -18.045 -20.612 12.536 1 79.15 135 THR B C 1
ATOM 2185 O O . THR B 1 135 ? -17.358 -21.517 13.014 1 79.15 135 THR B O 1
ATOM 2188 N N . GLU B 1 136 ? -18.576 -20.669 11.219 1 72.85 136 GLU B N 1
ATOM 2189 C CA . GLU B 1 136 ? -18.244 -21.729 10.271 1 72.85 136 GLU B CA 1
ATOM 2190 C C . GLU B 1 136 ? -16.743 -21.778 10.002 1 72.85 136 GLU B C 1
ATOM 2192 O O . GLU B 1 136 ? -16.189 -22.847 9.738 1 72.85 136 GLU B O 1
ATOM 2197 N N . ARG B 1 137 ? -16.087 -20.651 9.993 1 70.16 137 ARG B N 1
ATOM 2198 C CA . ARG B 1 137 ? -14.673 -20.622 9.633 1 70.16 137 ARG B CA 1
ATOM 2199 C C . ARG B 1 137 ? -13.794 -20.918 10.844 1 70.16 137 ARG B C 1
ATOM 2201 O O . ARG B 1 137 ? -12.626 -21.282 10.695 1 70.16 137 ARG B O 1
ATOM 2208 N N . SER B 1 138 ? -14.26 -21.168 11.921 1 67.37 138 SER B N 1
ATOM 2209 C CA . SER B 1 138 ? -13.635 -21.508 13.195 1 67.37 138 SER B CA 1
ATOM 2210 C C . SER B 1 138 ? -12.135 -21.233 13.165 1 67.37 138 SER B C 1
ATOM 2212 O O . SER B 1 138 ? -11.709 -20.115 12.869 1 67.37 138 SER B O 1
ATOM 2214 N N . GLU B 1 139 ? -11.201 -22.089 13.513 1 66.38 139 GLU B N 1
ATOM 2215 C CA . GLU B 1 139 ? -9.786 -21.913 13.827 1 66.38 139 GLU B CA 1
ATOM 2216 C C . GLU B 1 139 ? -8.922 -22.052 12.576 1 66.38 139 GLU B C 1
ATOM 2218 O O . GLU B 1 139 ? -7.695 -22.124 12.668 1 66.38 139 GLU B O 1
ATOM 2223 N N . GLY B 1 140 ? -9.624 -22.048 11.365 1 64.98 140 GLY B N 1
ATOM 2224 C CA . GLY B 1 140 ? -8.782 -22.264 10.199 1 64.98 1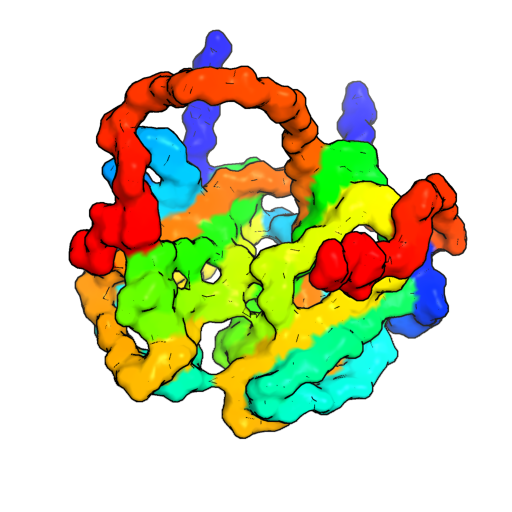40 GLY B CA 1
ATOM 2225 C C . GLY B 1 140 ? -7.966 -21.043 9.818 1 64.98 140 GLY B C 1
ATOM 2226 O O . GLY B 1 140 ? -8.522 -19.975 9.555 1 64.98 140 GLY B O 1
ATOM 2227 N N . GLY B 1 141 ? -6.888 -20.792 10.278 1 64.27 141 GLY B N 1
ATOM 2228 C CA . GLY B 1 141 ? -5.989 -19.69 9.974 1 64.27 141 GLY B CA 1
ATOM 2229 C C . GLY B 1 141 ? -4.897 -20.065 8.99 1 64.27 141 GLY B C 1
ATOM 2230 O O . GLY B 1 141 ? -4.791 -21.224 8.584 1 64.27 141 GLY B O 1
ATOM 2231 N N . PHE B 1 142 ? -4.104 -19.264 8.62 1 65.04 142 PHE B N 1
ATOM 2232 C CA . PHE B 1 142 ? -2.929 -19.244 7.757 1 65.04 142 PHE B CA 1
ATOM 2233 C C . PHE B 1 142 ? -2.994 -20.365 6.727 1 65.04 142 PHE B C 1
ATOM 2235 O O . PHE B 1 142 ? -2.616 -21.503 7.015 1 65.04 142 PHE B O 1
ATOM 2242 N N . GLY B 1 143 ? -3.5 -20.131 5.501 1 59.35 143 GLY B N 1
ATOM 2243 C CA . GLY B 1 143 ? -3.375 -21.086 4.411 1 59.35 143 GLY B CA 1
ATOM 2244 C C . GLY B 1 143 ? -4.567 -22.017 4.293 1 59.35 143 GLY B C 1
ATOM 2245 O O . GLY B 1 143 ? -4.474 -23.078 3.673 1 59.35 143 GLY B O 1
ATOM 2246 N N . SER B 1 144 ? -5.562 -21.823 5.14 1 55.98 144 SER B N 1
ATOM 2247 C CA . SER B 1 144 ? -6.624 -22.824 5.13 1 55.98 144 SER B CA 1
ATOM 2248 C C . SER B 1 144 ? -7.326 -22.871 3.777 1 55.98 144 SER B C 1
ATOM 2250 O O . SER B 1 144 ? -7.996 -23.854 3.453 1 55.98 144 SER B O 1
ATOM 2252 N N . THR B 1 145 ? -7.155 -21.775 2.993 1 57.35 145 THR B N 1
ATOM 2253 C CA . THR B 1 145 ? -7.877 -21.864 1.729 1 57.35 145 THR B CA 1
ATOM 2254 C C . THR B 1 145 ? -6.941 -22.286 0.6 1 57.35 145 THR B C 1
ATOM 2256 O O . THR B 1 145 ? -7.296 -22.19 -0.577 1 57.35 145 THR B O 1
ATOM 2259 N N . GLY B 1 146 ? -6.126 -23.172 0.831 1 54.96 146 GLY B N 1
ATOM 2260 C CA . GLY B 1 146 ? -5.289 -23.922 -0.092 1 54.96 146 GLY B CA 1
ATOM 2261 C C . GLY B 1 146 ? -4.73 -23.07 -1.217 1 54.96 146 GLY B C 1
ATOM 2262 O O . GLY B 1 146 ? -5.105 -21.905 -1.365 1 54.96 146 GLY B O 1
ATOM 2263 N N . VAL B 1 147 ? -3.515 -23.389 -1.818 1 53.73 147 VAL B N 1
ATOM 2264 C CA . VAL B 1 147 ? -2.831 -22.852 -2.99 1 53.73 147 VAL B CA 1
ATOM 2265 C C . VAL B 1 147 ? -3.605 -23.221 -4.254 1 53.73 147 VAL B C 1
ATOM 2267 O O . VAL B 1 147 ? -3.471 -22.56 -5.286 1 53.73 147 VAL B O 1
ATOM 2270 N N . LYS B 1 148 ? -4.484 -24.282 -4.083 1 49.75 148 LYS B N 1
ATOM 2271 C CA . LYS B 1 148 ? -5.119 -24.805 -5.289 1 49.75 148 LYS B CA 1
ATOM 2272 C C . LYS B 1 148 ? -6.55 -24.293 -5.423 1 49.75 148 LYS B C 1
ATOM 2274 O O . LYS B 1 148 ? -7.227 -24.056 -4.42 1 49.75 148 LYS B O 1
#